Protein 3CT6 (pdb70)

B-factor: mean 19.1, std 14.04, range [4.83, 171.81]

InterPro domains:
  IPR004701 Phosphotransferase system, mannose-type IIA component [PF03610] (4-112)
  IPR004701 Phosphotransferase system, mannose-type IIA component [PS51096] (2-123)
  IPR012844 Dihydroxyacetone kinase phosphotransferase subunit, N-terminal domain [TIGR02364] (3-118)
  IPR036662 Phosphotransferase system, mannose-type IIA component superfamily [G3DSA:3.40.50.510] (1-123)
  IPR036662 Phosphotransferase system, mannose-type IIA component superfamily [SSF53062] (2-120)
  IPR039643 Dihydroxyacetone kinase phosphotransferase subunit DhaM [PTHR38594] (3-120)

Foldseek 3Di:
DAEAEEEEELDQCVFVVLVVVLCVQFVDGQYFTGHHDPVRHRDDDLVRSLVRQVPGPDQEYEYEYAAPQCVVSVVVSCVVDNRHYDYAQFHRRVLRSQLRNCVSVPHDPVRSCVVRVVRRDDRHDHDDDD/DAEAEEEEEQAQVVQVVLVVVLCVQFVPGQYFTGHHDPVRHGDDDLVRSLCRQVVGPTQEYEYEYAAPQCVVSVVVSCVPDNGHYDYAQFHRRVLRSQLRNCVRVPHDPVRSVVVSVVGHDDRHDDDD

Radius of gyration: 17.48 Å; Cα contacts (8 Å, |Δi|>4): 582; chains: 2; bounding box: 34×56×36 Å

Sequence (258 aa):
MTYGIVIVSHSPEIASGLKKLIREVAKNISSLTAIGGLENGEIGTSFDRVMMNAIEENEADNLLLTFFDLGSARMNNLDLVSSEMMMTDKKELTIFNVPLIEGAYTASALLEAGATFEAIKEQLEKMMLIEEKRSHHHHHHMTYGIVIVSHSPEIASGLKKLIREVAKKKNISSLTAIGGLENGEIGTSFDRVMNAIEEENEADNLLTFFDLGSARMNLDLVSEMMTDKELTIFNVPLIEGAYTASALLEAGATFEAIKEQLEEKMLIEKRSHHH

CATH classification: 3.40.50.510

Solvent-accessible surface area: 11628 Å² total; per-residue (Å²): 181,91,59,0,0,0,0,0,0,5,2,64,50,0,2,46,0,0,63,111,0,0,81,78,40,0,165,122,16,25,7,8,18,41,2,3,46,105,109,58,83,30,10,22,18,65,84,56,1,30,87,3,0,92,106,3,155,1,86,14,1,1,0,0,0,1,1,6,34,0,74,130,23,0,58,70,0,40,125,120,25,146,25,113,24,44,30,22,49,4,0,0,0,8,0,0,7,27,0,0,30,46,27,53,89,60,28,91,50,126,31,1,82,121,69,3,128,108,16,127,26,136,25,186,27,99,27,109,98,214,177,84,72,0,0,0,0,1,1,4,1,47,45,0,4,37,0,0,73,100,0,0,52,45,38,0,142,130,15,34,9,9,24,36,4,1,59,141,125,46,82,14,6,26,33,62,95,36,1,45,90,4,0,80,125,2,162,2,75,15,1,1,0,0,0,0,0,8,37,0,76,136,23,0,54,63,0,46,130,118,20,151,32,97,28,46,30,13,57,0,0,0,0,12,0,0,8,32,0,0,36,49,28,52,88,61,28,90,48,116,42,1,80,106,57,0,96,146,28,82,25,126,30,178,23,92,40,163

Structure (mmCIF, N/CA/C/O backbone):
data_3CT6
#
_entry.id   3CT6
#
_cell.length_a   30.600
_cell.length_b   62.400
_cell.length_c   69.700
_cell.angle_alpha   90.00
_cell.angle_beta   99.60
_cell.angle_gamma   90.00
#
_symmetry.space_group_name_H-M   'P 1 21 1'
#
loop_
_entity.id
_entity.type
_entity.pdbx_description
1 polymer 'PTS-dependent dihydroxyacetone kinase, phosphotransferase subunit dhaM'
2 water water
#
loop_
_atom_site.group_PDB
_atom_site.id
_atom_site.type_symbol
_atom_site.label_atom_id
_atom_site.label_alt_id
_atom_site.label_comp_id
_atom_site.label_asym_id
_atom_site.label_entity_id
_atom_site.label_seq_id
_atom_site.pdbx_PDB_ins_code
_atom_site.Cartn_x
_atom_site.Cartn_y
_atom_site.Cartn_z
_atom_site.occupancy
_atom_site.B_iso_or_equiv
_atom_site.auth_seq_id
_atom_site.auth_comp_id
_atom_site.auth_asym_id
_atom_site.auth_atom_id
_atom_site.pdbx_PDB_model_num
ATOM 1 N N . MET A 1 1 ? 0.625 0.120 50.688 0.00 57.64 1 MET A N 1
ATOM 2 C CA . MET A 1 1 ? 0.743 1.464 50.119 0.00 41.59 1 MET A CA 1
ATOM 3 C C . MET A 1 1 ? 1.496 2.437 50.995 1.00 34.71 1 MET A C 1
ATOM 4 O O . MET A 1 1 ? 1.075 2.997 52.024 1.00 35.74 1 MET A O 1
ATOM 20 N N . THR A 1 2 ? 2.762 2.759 50.607 1.00 27.86 2 THR A N 1
ATOM 21 C CA . THR A 1 2 ? 3.177 3.741 51.615 1.00 29.95 2 THR A CA 1
ATOM 22 C C . THR A 1 2 ? 3.272 5.108 50.938 1.00 20.63 2 THR A C 1
ATOM 23 O O . THR A 1 2 ? 3.358 5.214 49.715 1.00 19.21 2 THR A O 1
ATOM 34 N N . TYR A 1 3 ? 3.220 6.107 51.810 1.00 16.58 3 TYR A N 1
ATOM 35 C CA . TYR A 1 3 ? 3.213 7.500 51.361 1.00 10.44 3 TYR A CA 1
ATOM 36 C C . TYR A 1 3 ? 4.416 8.236 51.914 1.00 9.51 3 TYR A C 1
ATOM 37 O O . TYR A 1 3 ? 4.874 7.966 53.009 1.00 12.97 3 TYR A O 1
ATOM 55 N N . GLY A 1 4 ? 4.879 9.194 51.141 1.00 8.65 4 GLY A N 1
ATOM 56 C CA . GLY A 1 4 ? 5.974 10.088 51.520 1.00 8.83 4 GLY A CA 1
ATOM 57 C C . GLY A 1 4 ? 5.665 11.505 50.996 1.00 7.66 4 GLY A C 1
ATOM 58 O O . GLY A 1 4 ? 4.691 11.675 50.258 1.00 8.30 4 GLY A O 1
ATOM 62 N N . ILE A 1 5 ? 6.475 12.440 51.449 1.00 6.96 5 ILE A N 1
ATOM 63 C CA . ILE A 1 5 ? 6.343 13.854 51.112 1.00 6.75 5 ILE A CA 1
ATOM 64 C C . ILE A 1 5 ? 7.572 14.282 50.338 1.00 6.03 5 ILE A C 1
ATOM 65 O O . ILE A 1 5 ? 8.702 13.964 50.738 1.00 6.60 5 ILE A O 1
ATOM 81 N N . VAL A 1 6 ? 7.345 15.037 49.262 1.00 6.07 6 VAL A N 1
ATOM 82 C CA . VAL A 1 6 ? 8.411 15.619 48.472 1.00 5.86 6 VAL A CA 1
ATOM 83 C C . VAL A 1 6 ? 8.188 17.129 48.363 1.00 6.09 6 VAL A C 1
ATOM 84 O O . VAL A 1 6 ? 7.089 17.583 48.030 1.00 7.13 6 VAL A O 1
ATOM 97 N N . ILE A 1 7 ? 9.237 17.870 48.661 1.00 6.02 7 ILE A N 1
ATOM 98 C CA . ILE A 1 7 ? 9.299 19.314 48.548 1.00 6.32 7 ILE A CA 1
ATOM 99 C C . ILE A 1 7 ? 10.190 19.731 47.406 1.00 5.90 7 ILE A C 1
ATOM 100 O O . ILE A 1 7 ? 11.347 19.317 47.338 1.00 6.66 7 ILE A O 1
ATOM 116 N N . VAL A 1 8 ? 9.657 20.575 46.529 1.00 5.55 8 VAL A N 1
ATOM 117 C CA . VAL A 1 8 ? 10.395 21.136 45.428 1.00 5.87 8 VAL A CA 1
ATOM 118 C C . VAL A 1 8 ? 10.348 22.640 45.521 1.00 5.18 8 VAL A C 1
ATOM 119 O O . VAL A 1 8 ? 9.273 23.277 45.561 1.00 6.92 8 VAL A O 1
ATOM 132 N N . SER A 1 9 ? 11.496 23.287 45.514 1.00 5.37 9 SER A N 1
ATOM 133 C CA . SER A 1 9 ? 11.588 24.731 45.475 1.00 5.58 9 SER A CA 1
ATOM 134 C C . SER A 1 9 ? 12.551 25.200 44.422 1.00 5.23 9 SER A C 1
ATOM 135 O O . SER A 1 9 ? 13.449 24.489 43.992 1.00 6.30 9 SER A O 1
ATOM 143 N N . HIS A 1 10 ? 12.403 26.465 44.040 1.00 5.51 10 HIS A N 1
ATOM 144 C CA . HIS A 1 10 ? 13.398 27.125 43.228 1.00 5.85 10 HIS A CA 1
ATOM 145 C C . HIS A 1 10 ? 14.670 27.429 43.981 1.00 5.07 10 HIS A C 1
ATOM 146 O O . HIS A 1 10 ? 15.713 27.648 43.400 1.00 6.59 10 HIS A O 1
ATOM 160 N N . SER A 1 11 ? 14.705 27.455 45.255 1.00 5.98 11 SER A N 1
ATOM 161 C CA . SER A 1 11 ? 15.743 27.772 46.164 1.00 5.38 11 SER A CA 1
ATOM 162 C C . SER A 1 11 ? 16.182 26.576 46.967 1.00 5.33 11 SER A C 1
ATOM 163 O O . SER A 1 11 ? 15.382 25.932 47.665 1.00 5.46 11 SER A O 1
ATOM 171 N N . PRO A 1 12 ? 17.492 26.277 46.955 1.00 5.88 12 PRO A N 1
ATOM 172 C CA . PRO A 1 12 ? 17.977 25.160 47.813 1.00 6.14 12 PRO A CA 1
ATOM 173 C C . PRO A 1 12 ? 17.787 25.479 49.267 1.00 5.49 12 PRO A C 1
ATOM 174 O O . PRO A 1 12 ? 17.594 24.559 50.083 1.00 6.60 12 PRO A O 1
ATOM 185 N N . GLU A 1 13 ? 17.896 26.734 49.674 1.00 6.31 13 GLU A N 1
ATOM 186 C CA . GLU A 1 13 ? 17.749 27.092 51.092 1.00 6.10 13 GLU A CA 1
ATOM 187 C C . GLU A 1 13 ? 16.307 26.941 51.521 1.00 5.44 13 GLU A C 1
ATOM 188 O O . GLU A 1 13 ? 16.050 26.465 52.633 1.00 6.49 13 GLU A O 1
ATOM 200 N N . ILE A 1 14 ? 15.344 27.313 50.690 1.00 5.20 14 ILE A N 1
ATOM 201 C CA . ILE A 1 14 ? 13.937 27.100 51.053 1.00 5.22 14 ILE A CA 1
ATOM 202 C C . ILE A 1 14 ? 13.707 25.619 51.245 1.00 4.83 14 ILE A C 1
ATOM 203 O O . ILE A 1 14 ? 13.059 25.196 52.211 1.00 5.86 14 ILE A O 1
ATOM 219 N N . ALA A 1 15 ? 14.174 24.806 50.306 1.00 5.27 15 ALA A N 1
ATOM 220 C CA . ALA A 1 15 ? 13.914 23.373 50.425 1.00 5.79 15 ALA A CA 1
ATOM 221 C C . ALA A 1 15 ? 14.499 22.811 51.667 1.00 5.65 15 ALA A C 1
ATOM 222 O O . ALA A 1 15 ? 13.833 22.018 52.403 1.00 6.47 15 ALA A O 1
ATOM 229 N N . SER A 1 16 ? 15.748 23.144 51.980 1.00 6.11 16 SER A N 1
ATOM 230 C CA . SER A 1 16 ? 16.391 22.628 53.168 1.00 6.56 16 SER A CA 1
ATOM 231 C C . SER A 1 16 ? 15.747 23.127 54.439 1.00 6.18 16 SER A C 1
ATOM 232 O O . SER A 1 16 ? 15.544 22.358 55.403 1.00 6.80 16 SER A O 1
ATOM 240 N N . GLY A 1 17 ? 15.408 24.409 54.477 1.00 6.06 17 GLY A N 1
ATOM 241 C CA . GLY A 1 17 ? 14.833 24.978 55.670 1.00 6.51 17 GLY A CA 1
ATOM 242 C C . GLY A 1 17 ? 13.427 24.468 55.944 1.00 5.60 17 GLY A C 1
ATOM 243 O O . GLY A 1 17 ? 13.070 24.201 57.101 1.00 6.51 17 GLY A O 1
ATOM 247 N N . LEU A 1 18 ? 12.658 24.237 54.903 1.00 5.62 18 LEU A N 1
ATOM 248 C CA . LEU A 1 18 ? 11.350 23.656 55.068 1.00 5.20 18 LEU A CA 1
ATOM 249 C C . LEU A 1 18 ? 11.461 22.225 55.560 1.00 5.37 18 LEU A C 1
ATOM 250 O O . LEU A 1 18 ? 10.673 21.782 56.399 1.00 6.09 18 LEU A O 1
ATOM 266 N N . LYS A 1 19 ? 12.386 21.458 55.021 1.00 5.87 19 LYS A N 1
ATOM 267 C CA . LYS A 1 19 ? 12.580 20.100 55.517 1.00 6.43 19 LYS A CA 1
ATOM 268 C C . LYS A 1 19 ? 12.891 20.129 56.975 1.00 6.40 19 LYS A C 1
ATOM 269 O O . LYS A 1 19 ? 12.344 19.319 57.724 1.00 7.14 19 LYS A O 1
ATOM 288 N N . LYS A 1 20 ? 13.788 21.004 57.415 1.00 6.67 20 LYS A N 1
ATOM 289 C CA . LYS A 1 20 ? 14.173 21.097 58.807 1.00 7.90 20 LYS A CA 1
ATOM 290 C C . LYS A 1 20 ? 12.967 21.516 59.670 1.00 7.92 20 LYS A C 1
ATOM 291 O O . LYS A 1 20 ? 12.773 20.955 60.777 1.00 9.26 20 LYS A O 1
ATOM 310 N N . LEU A 1 21 ? 12.168 22.456 59.231 1.00 7.10 21 LEU A N 1
ATOM 311 C CA . LEU A 1 21 ? 10.983 22.889 59.926 1.00 7.26 21 LEU A CA 1
ATOM 312 C C . LEU A 1 21 ? 10.016 21.739 60.099 1.00 7.51 21 LEU A C 1
ATOM 31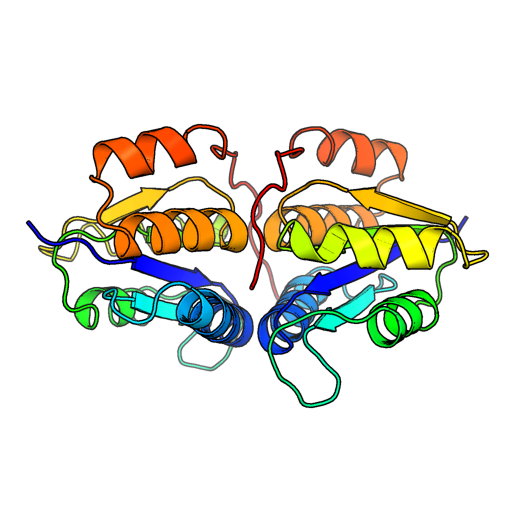3 O O . LEU A 1 21 ? 9.471 21.472 61.168 1.00 8.99 21 LEU A O 1
ATOM 329 N N . ILE A 1 22 ? 9.789 20.976 59.031 1.00 7.45 22 ILE A N 1
ATOM 330 C CA . ILE A 1 22 ? 8.910 19.802 59.089 1.00 7.06 22 ILE A CA 1
ATOM 331 C C . ILE A 1 22 ? 9.465 18.743 60.018 1.00 7.71 22 ILE A C 1
ATOM 332 O O . ILE A 1 22 ? 8.678 18.117 60.762 1.00 8.53 22 ILE A O 1
ATOM 348 N N . ARG A 1 23 ? 10.756 18.526 60.025 1.00 7.95 23 ARG A N 1
ATOM 349 C CA . ARG A 1 23 ? 11.307 17.495 60.900 1.00 9.40 23 ARG A CA 1
ATOM 350 C C . ARG A 1 23 ? 11.075 17.821 62.367 1.00 12.01 23 ARG A C 1
ATOM 351 O O . ARG A 1 23 ? 11.156 16.891 63.183 1.00 14.59 23 ARG A O 1
ATOM 372 N N . GLU A 1 24 ? 10.750 19.045 62.731 1.00 13.11 24 GLU A N 1
ATOM 373 C CA . GLU A 1 24 ? 10.363 19.303 64.130 1.00 18.17 24 GLU A CA 1
ATOM 374 C C . GLU A 1 24 ? 9.009 18.734 64.516 1.00 18.73 24 GLU A C 1
ATOM 375 O O . GLU A 1 24 ? 8.723 18.530 65.727 1.00 24.97 24 GLU A O 1
ATOM 387 N N . VAL A 1 25 ? 8.139 18.448 63.582 1.00 15.02 25 VAL A N 1
ATOM 388 C CA . VAL A 1 25 ? 6.797 17.901 63.875 1.00 17.09 25 VAL A CA 1
ATOM 389 C C . VAL A 1 25 ? 6.686 16.494 63.316 1.00 13.45 25 VAL A C 1
ATOM 390 O O . VAL A 1 25 ? 5.748 15.804 63.670 1.00 15.98 25 VAL A O 1
ATOM 403 N N . ALA A 1 26 ? 7.582 16.077 62.413 1.00 11.41 26 ALA A N 1
ATOM 404 C CA . ALA A 1 26 ? 7.393 14.836 61.646 1.00 10.17 26 ALA A CA 1
ATOM 405 C C . ALA A 1 26 ? 8.726 14.147 61.436 1.00 10.44 26 ALA A C 1
ATOM 406 O O . ALA A 1 26 ? 9.324 14.177 60.372 1.00 10.56 26 ALA A O 1
ATOM 413 N N . LYS A 1 27 ? 9.190 13.483 62.494 1.00 11.77 27 LYS A N 1
ATOM 414 C CA . LYS A 1 27 ? 10.527 12.894 62.501 1.00 13.51 27 LYS A CA 1
ATOM 415 C C . LYS A 1 27 ? 10.599 11.599 61.705 1.00 12.71 27 LYS A C 1
ATOM 416 O O . LYS A 1 27 ? 11.660 11.172 61.246 1.00 17.46 27 LYS A O 1
ATOM 435 N N . ASN A 1 28 ? 9.473 10.915 61.573 1.00 11.69 28 ASN A N 1
ATOM 436 C CA . ASN A 1 28 ? 9.471 9.549 61.115 1.00 13.04 28 ASN A CA 1
ATOM 437 C C . ASN A 1 28 ? 9.082 9.416 59.663 1.00 11.26 28 ASN A C 1
ATOM 438 O O . ASN A 1 28 ? 9.361 8.382 59.062 1.00 15.48 28 ASN A O 1
ATOM 449 N N . ILE A 1 29 ? 8.423 10.380 59.031 1.00 10.00 29 ILE A N 1
ATOM 450 C CA . ILE A 1 29 ? 7.917 10.248 57.691 1.00 9.58 29 ILE A CA 1
ATOM 451 C C . ILE A 1 29 ? 9.073 10.174 56.683 1.00 8.62 29 ILE A C 1
ATOM 452 O O . ILE A 1 29 ? 10.192 10.643 56.914 1.00 9.56 29 ILE A O 1
ATOM 468 N N . SER A 1 30 ? 8.745 9.593 55.549 1.00 8.51 30 SER A N 1
ATOM 469 C CA A SER A 1 30 ? 9.602 9.578 54.386 0.70 8.85 30 SER A CA 1
ATOM 470 C CA B SER A 1 30 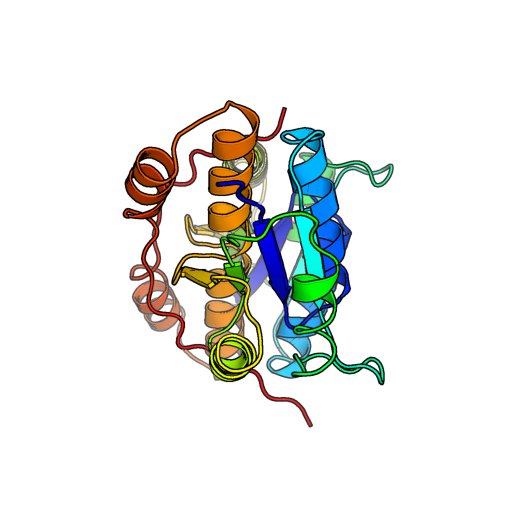? 9.610 9.583 54.397 0.30 8.66 30 SER A CA 1
ATOM 471 C C . SER A 1 30 ? 9.487 10.937 53.708 1.00 7.85 30 SER A C 1
ATOM 472 O O . SER A 1 30 ? 8.431 11.236 53.183 1.00 9.96 30 SER A O 1
ATOM 486 N N . LEU A 1 31 ? 10.533 11.716 53.766 1.00 8.17 31 LEU A N 1
ATOM 487 C CA . LEU A 1 31 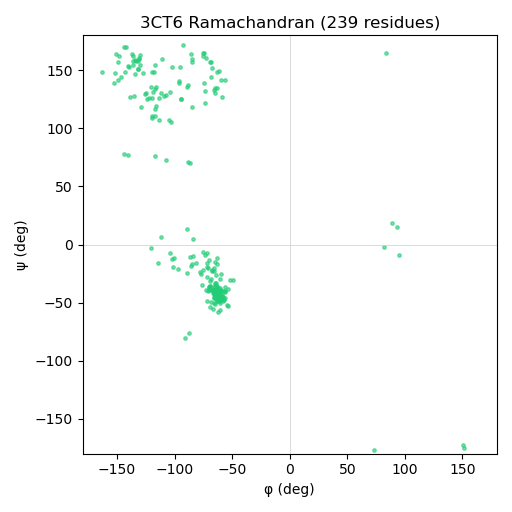? 10.506 13.126 53.355 1.00 7.37 31 LEU A CA 1
ATOM 488 C C . LEU A 1 31 ? 11.768 13.465 52.591 1.00 7.71 31 LEU A C 1
ATOM 489 O O . LEU A 1 31 ? 12.858 13.232 53.080 1.00 9.31 31 LEU A O 1
ATOM 505 N N . THR A 1 32 ? 11.615 14.024 51.377 1.00 7.54 32 THR A N 1
ATOM 506 C CA . THR A 1 32 ? 12.757 14.487 50.623 1.00 7.64 32 THR A CA 1
ATOM 507 C C . THR A 1 32 ? 12.456 15.894 50.131 1.00 6.82 32 THR A C 1
ATOM 508 O O . THR A 1 32 ? 11.324 16.318 50.015 1.00 7.37 32 THR A O 1
ATOM 519 N N . ALA A 1 33 ? 13.528 16.620 49.838 1.00 6.99 33 ALA A N 1
ATOM 520 C CA . ALA A 1 33 ? 13.414 18.031 49.499 1.00 6.82 33 ALA A CA 1
ATOM 521 C C . ALA A 1 33 ? 14.557 18.427 48.613 1.00 6.48 33 ALA A C 1
ATOM 522 O O . ALA A 1 33 ? 15.684 18.039 48.858 1.00 9.16 33 ALA A O 1
ATOM 529 N N . ILE A 1 34 ? 14.270 19.241 47.604 1.00 5.72 34 ILE A N 1
ATOM 530 C CA . ILE A 1 34 ? 15.332 19.715 46.745 1.00 5.72 34 ILE A CA 1
ATOM 531 C C . ILE A 1 34 ? 14.963 21.078 46.176 1.00 5.70 34 ILE A C 1
ATOM 532 O O . ILE A 1 34 ? 13.788 21.348 45.920 1.00 6.62 34 ILE A O 1
ATOM 548 N N . GLY A 1 35 ? 15.938 21.902 45.952 1.00 6.37 35 GLY A N 1
ATOM 549 C CA . GLY A 1 35 ? 15.736 23.182 45.272 1.00 7.69 35 GLY A CA 1
ATOM 550 C C . GLY A 1 35 ? 16.995 23.550 44.483 1.00 7.88 35 GLY A C 1
ATOM 551 O O . GLY A 1 35 ? 18.109 23.130 44.778 1.00 9.79 35 GLY A O 1
ATOM 555 N N . GLY A 1 36 ? 16.794 24.400 43.470 1.00 7.57 36 GLY A N 1
ATOM 556 C CA . GLY A 1 36 ? 17.899 24.911 42.679 1.00 8.76 36 GLY A CA 1
ATOM 557 C C . GLY A 1 36 ? 18.302 23.940 41.559 1.00 7.80 36 GLY A C 1
ATOM 558 O O . GLY A 1 36 ? 17.953 22.788 41.520 1.00 9.30 36 GLY A O 1
ATOM 562 N N . LEU A 1 37 ? 19.074 24.524 40.631 1.00 8.64 37 LEU A N 1
ATOM 563 C CA . LEU A 1 37 ? 19.692 23.761 39.566 1.00 9.05 37 LEU A CA 1
ATOM 564 C C . LEU A 1 37 ? 21.020 23.153 39.994 1.00 11.79 37 LEU A C 1
ATOM 565 O O . LEU A 1 37 ? 21.607 23.546 40.980 1.00 12.22 37 LEU A O 1
ATOM 581 N N . GLU A 1 38 ? 21.488 22.171 39.186 1.00 14.33 38 GLU A N 1
ATOM 582 C CA . GLU A 1 38 ? 22.744 21.500 39.527 1.00 17.80 38 GLU A CA 1
ATOM 583 C C . GLU A 1 38 ? 23.862 22.514 39.665 1.00 17.37 38 GLU A C 1
ATOM 584 O O . GLU A 1 38 ? 24.752 22.371 40.517 1.00 18.39 38 GLU A O 1
ATOM 596 N N . ASN A 1 39 ? 23.810 23.534 38.818 1.00 16.07 39 ASN A N 1
ATOM 597 C CA . ASN A 1 39 ? 24.914 24.472 38.769 1.00 16.33 39 ASN A CA 1
ATOM 598 C C . ASN A 1 39 ? 24.808 25.564 39.831 1.00 13.79 39 ASN A C 1
ATOM 599 O O . ASN A 1 39 ? 25.598 26.499 39.833 1.00 15.76 39 ASN A O 1
ATOM 610 N N . GLY A 1 40 ? 23.821 25.481 40.695 1.00 13.00 40 GLY A N 1
ATOM 611 C CA . GLY A 1 40 ? 23.643 26.429 41.739 1.00 11.71 40 GLY A CA 1
ATOM 612 C C . GLY A 1 40 ? 22.727 27.564 41.500 1.00 10.21 40 GLY A C 1
ATOM 613 O O . GLY A 1 40 ? 22.403 28.340 42.391 1.00 11.82 40 GLY A O 1
ATOM 617 N N . GLU A 1 41 ? 22.258 27.741 40.274 1.00 10.49 41 GLU A N 1
ATOM 618 C CA . GLU A 1 41 ? 21.291 28.759 40.000 1.00 10.07 41 GLU A CA 1
ATOM 619 C C . GLU A 1 41 ? 19.950 28.435 40.666 1.00 8.73 41 GLU A C 1
ATOM 620 O O . GLU A 1 41 ? 19.568 27.284 40.866 1.00 9.43 41 GLU A O 1
ATOM 632 N N . ILE A 1 42 ? 19.223 29.495 40.983 1.00 8.54 42 ILE A N 1
ATOM 633 C CA . ILE A 1 42 ? 17.851 29.377 41.396 1.00 7.85 42 ILE A CA 1
ATOM 634 C C . ILE A 1 42 ? 17.008 28.838 40.239 1.00 7.97 42 ILE A C 1
ATOM 635 O O . ILE A 1 42 ? 17.195 29.249 39.101 1.00 10.74 42 ILE A O 1
ATOM 651 N N . GLY A 1 43 ? 16.149 27.885 40.502 1.00 7.38 43 GLY A N 1
ATOM 652 C CA . GLY A 1 43 ? 15.330 27.241 39.514 1.00 8.56 43 GLY A CA 1
ATOM 653 C C . GLY A 1 43 ? 15.023 25.809 39.944 1.00 6.96 43 GLY A C 1
ATOM 654 O O . GLY A 1 43 ? 15.358 25.390 41.051 1.00 7.54 43 GLY A O 1
ATOM 658 N N . THR A 1 44 ? 14.400 25.076 39.022 1.00 7.89 44 THR A N 1
ATOM 659 C CA . THR A 1 44 ? 14.207 23.645 39.241 1.00 7.89 44 THR A CA 1
ATOM 660 C C . THR A 1 44 ? 14.654 22.907 37.979 1.00 9.80 44 THR A C 1
ATOM 661 O O . THR A 1 44 ? 14.594 23.459 36.876 1.00 11.54 44 THR A O 1
ATOM 672 N N . SER A 1 45 ? 15.110 21.668 38.169 1.00 10.28 45 SER A N 1
ATOM 673 C CA . SER A 1 45 ? 15.464 20.888 36.991 1.00 13.62 45 SER A CA 1
ATOM 674 C C . SER A 1 45 ? 14.857 19.499 37.124 1.00 13.08 45 SER A C 1
ATOM 675 O O . SER A 1 45 ? 14.595 18.988 38.181 1.00 12.38 45 SER A O 1
ATOM 683 N N . PHE A 1 46 ? 14.719 18.913 35.940 1.00 12.82 46 PHE A N 1
ATOM 684 C CA . PHE A 1 46 ? 14.195 17.567 35.864 1.00 11.65 46 PHE A CA 1
ATOM 685 C C . PHE A 1 46 ? 15.067 16.622 36.684 1.00 10.55 46 PHE A C 1
ATOM 686 O O . PHE A 1 46 ? 14.539 15.793 37.428 1.00 10.66 46 PHE A O 1
ATOM 703 N N . ASP A 1 47 ? 16.395 16.690 36.492 1.00 12.08 47 ASP A N 1
ATOM 704 C CA . ASP A 1 47 ? 17.225 15.682 37.145 1.00 12.82 47 ASP A CA 1
ATOM 705 C C . ASP A 1 47 ? 17.179 15.786 38.672 1.00 11.84 47 ASP A C 1
ATOM 706 O O . ASP A 1 47 ? 17.182 14.782 39.373 1.00 13.26 47 ASP A O 1
ATOM 715 N N . ARG A 1 48 ? 17.219 16.996 39.178 1.00 12.09 48 ARG A N 1
ATOM 716 C CA . ARG A 1 48 ? 17.232 17.144 40.629 1.00 12.60 48 ARG A CA 1
ATOM 717 C C . ARG A 1 48 ? 15.921 16.777 41.260 1.00 11.59 48 ARG A C 1
ATOM 718 O O . ARG A 1 48 ? 15.871 16.125 42.301 1.00 11.31 48 ARG A O 1
ATOM 739 N N . VAL A 1 49 ? 14.810 17.170 40.577 1.00 10.53 49 VAL A N 1
ATOM 740 C CA . VAL A 1 49 ? 13.491 16.725 41.058 1.00 10.73 49 VAL A CA 1
ATOM 741 C C . VAL A 1 49 ? 13.380 15.214 40.996 1.00 9.78 49 VAL A C 1
ATOM 742 O O . VAL A 1 49 ? 12.929 14.554 41.945 1.00 10.48 49 VAL A O 1
ATOM 755 N N . MET A 1 50 ? 13.846 14.616 39.870 1.00 9.77 50 MET A N 1
ATOM 756 C CA A MET A 1 50 ? 13.842 13.167 39.791 0.50 9.99 50 MET A CA 1
ATOM 757 C CA B MET A 1 50 ? 13.814 13.159 39.806 0.50 9.74 50 MET A CA 1
ATOM 758 C C . MET A 1 50 ? 14.616 12.514 40.940 1.00 10.76 50 MET A C 1
ATOM 759 O O . MET A 1 50 ? 14.231 11.513 41.516 1.00 12.26 50 MET A O 1
ATOM 785 N N . ASN A 1 51 ? 15.784 13.048 41.296 1.00 13.02 51 ASN A N 1
ATOM 786 C CA . ASN A 1 51 ? 16.563 12.528 42.418 1.00 14.95 51 ASN A CA 1
ATOM 787 C C . ASN A 1 51 ? 15.778 12.569 43.730 1.00 12.78 51 ASN A C 1
ATOM 788 O O . ASN A 1 51 ? 15.813 11.602 44.499 1.00 13.78 51 ASN A O 1
ATOM 799 N N . ALA A 1 52 ? 15.066 13.686 43.987 1.00 11.68 52 ALA A N 1
ATOM 800 C CA . ALA A 1 52 ? 14.272 13.750 45.211 1.00 12.44 52 ALA A CA 1
ATOM 801 C C . ALA A 1 52 ? 13.152 12.712 45.249 1.00 10.91 52 ALA A C 1
ATOM 802 O O . ALA A 1 52 ? 12.852 12.169 46.326 1.00 12.11 52 ALA A O 1
ATOM 809 N N . ILE A 1 53 ? 12.545 12.421 44.128 1.00 10.22 53 ILE A N 1
ATOM 810 C CA . ILE A 1 53 ? 11.551 11.413 43.959 1.00 11.04 53 ILE A CA 1
ATOM 811 C C . ILE A 1 53 ? 12.135 10.012 44.173 1.00 11.82 53 ILE A C 1
ATOM 812 O O . ILE A 1 53 ? 11.599 9.204 44.947 1.00 12.78 53 ILE A O 1
ATOM 828 N N . GLU A 1 54 ? 13.253 9.720 43.497 1.00 13.55 54 GLU A N 1
ATOM 829 C CA . GLU A 1 54 ? 13.835 8.391 43.585 1.00 15.23 54 GLU A CA 1
ATOM 830 C C . GLU A 1 54 ? 14.412 8.115 44.936 1.00 15.22 54 GLU A C 1
ATOM 831 O O . GLU A 1 54 ? 14.406 6.959 45.389 1.00 18.76 54 GLU A O 1
ATOM 843 N N . GLU A 1 55 ? 14.916 9.156 45.608 1.00 13.66 55 GLU A N 1
ATOM 844 C CA . GLU A 1 55 ? 15.498 8.952 46.930 1.00 16.96 55 GLU A CA 1
ATOM 845 C C . GLU A 1 55 ? 14.497 8.742 48.068 1.00 14.02 55 GLU A C 1
ATOM 846 O O . GLU A 1 55 ? 14.854 8.197 49.108 1.00 16.80 55 GLU A O 1
ATOM 858 N N . ASN A 1 56 ? 13.299 9.200 47.837 1.00 10.74 56 ASN A N 1
ATOM 859 C CA . ASN A 1 56 ? 12.239 9.003 48.826 1.00 10.93 56 ASN A CA 1
ATOM 860 C C . ASN A 1 56 ? 11.941 7.525 48.957 1.00 12.21 56 ASN A C 1
ATOM 861 O O . ASN A 1 56 ? 11.762 6.849 47.958 1.00 16.79 56 ASN A O 1
ATOM 872 N N . GLU A 1 57 ? 11.904 7.018 50.193 1.00 15.06 57 GLU A N 1
ATOM 873 C CA . GLU A 1 57 ? 11.631 5.592 50.375 1.00 17.57 57 GLU A CA 1
ATOM 874 C C . GLU A 1 57 ? 10.244 5.184 49.900 1.00 17.26 57 GLU A C 1
ATOM 875 O O . GLU A 1 57 ? 10.029 3.996 49.592 1.00 19.99 57 GLU A O 1
ATOM 887 N N . ALA A 1 58 ? 9.259 6.053 49.867 1.00 12.52 58 ALA A N 1
ATOM 888 C CA . ALA A 1 58 ? 7.877 5.725 49.603 1.00 11.19 58 ALA A CA 1
ATOM 889 C C . ALA A 1 58 ? 7.598 5.671 48.103 1.00 12.34 58 ALA A C 1
ATOM 890 O O . ALA A 1 58 ? 8.287 6.292 47.294 1.00 12.34 58 ALA A O 1
ATOM 897 N N . ASP A 1 59 ? 6.554 4.940 47.751 1.00 12.31 59 ASP A N 1
ATOM 898 C CA . ASP A 1 59 ? 6.183 4.831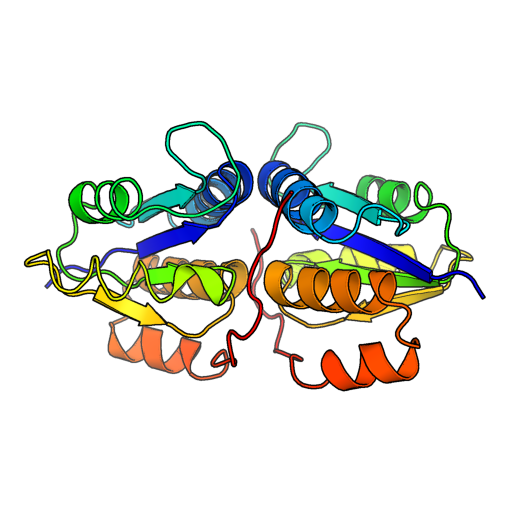 46.345 1.00 15.15 59 ASP A CA 1
ATOM 899 C C . ASP A 1 59 ? 5.024 5.738 45.946 1.00 12.44 59 ASP A C 1
ATOM 900 O O . ASP A 1 59 ? 4.800 5.904 44.744 1.00 13.76 59 ASP A O 1
ATOM 909 N N . ASN A 1 60 ? 4.321 6.330 46.868 1.00 10.97 60 ASN A N 1
ATOM 910 C CA . ASN A 1 60 ? 3.204 7.227 46.660 1.00 10.79 60 ASN A CA 1
ATOM 911 C C . ASN A 1 60 ? 3.601 8.562 47.282 1.00 9.79 60 ASN A C 1
ATOM 912 O O . ASN A 1 60 ? 3.733 8.625 48.503 1.00 12.49 60 ASN A O 1
ATOM 923 N N . LEU A 1 61 ? 3.829 9.558 46.464 1.00 8.66 61 LEU A N 1
ATOM 924 C CA . LEU A 1 61 ? 4.455 10.787 46.921 1.00 8.03 61 LEU A CA 1
ATOM 925 C C . LEU A 1 61 ? 3.563 11.986 46.790 1.00 7.93 61 LEU A C 1
ATOM 926 O O . LEU A 1 61 ? 3.232 12.412 45.688 1.00 9.74 61 LEU A O 1
ATOM 942 N N . LEU A 1 62 ? 3.258 12.557 47.933 1.00 6.67 62 LEU A N 1
ATOM 943 C CA A LEU A 1 62 ? 2.526 13.806 47.975 0.70 7.01 62 LEU A CA 1
ATOM 944 C CA B LEU A 1 62 ? 2.559 13.810 48.118 0.30 7.42 62 LEU A CA 1
ATOM 945 C C . LEU A 1 62 ? 3.569 14.910 47.781 1.00 6.62 62 LEU A C 1
ATOM 946 O O . LEU A 1 62 ? 4.523 15.049 48.540 1.00 6.96 62 LEU A O 1
ATOM 976 N N . THR A 1 63 ? 3.371 15.644 46.695 1.00 6.34 63 THR A N 1
ATOM 977 C CA . THR A 1 63 ? 4.407 16.526 46.149 1.00 6.45 63 THR A CA 1
ATOM 978 C C . THR A 1 63 ? 3.942 17.966 46.155 1.00 5.76 63 THR A C 1
ATOM 979 O O . THR A 1 63 ? 2.834 18.287 45.726 1.00 7.69 63 THR A O 1
ATOM 990 N N . PHE A 1 64 ? 4.820 18.833 46.675 1.00 5.39 64 PHE A N 1
ATOM 991 C CA . PHE A 1 64 ? 4.537 20.224 46.913 1.00 5.42 64 PHE A CA 1
ATOM 992 C C . PHE A 1 64 ? 5.596 21.075 46.281 1.00 5.13 64 PHE A C 1
ATOM 993 O O . PHE A 1 64 ? 6.771 20.652 46.189 1.00 6.26 64 PHE A O 1
ATOM 1010 N N . PHE A 1 65 ? 5.236 22.266 45.822 1.00 5.13 65 PHE A N 1
ATOM 1011 C CA . PHE A 1 65 ? 6.145 23.122 45.102 1.00 5.02 65 PHE A CA 1
ATOM 1012 C C . PHE A 1 65 ? 5.801 24.588 45.382 1.00 4.99 65 PHE A C 1
ATOM 1013 O O . PHE A 1 65 ? 4.701 24.904 45.841 1.00 6.53 65 PHE A O 1
ATOM 1030 N N . ASP A 1 66 ? 6.761 25.463 45.098 1.00 5.83 66 ASP A N 1
ATOM 1031 C CA . ASP A 1 66 ? 6.595 26.897 45.393 1.00 6.46 66 ASP A CA 1
ATOM 1032 C C . ASP A 1 66 ? 5.920 27.662 44.272 1.00 7.17 66 ASP A C 1
ATOM 1033 O O . ASP A 1 66 ? 4.734 28.006 44.327 1.00 15.05 66 ASP A O 1
ATOM 1042 N N . LEU A 1 67 ? 6.603 27.956 43.213 1.00 7.33 67 LEU A N 1
ATOM 1043 C CA . LEU A 1 67 ? 6.075 28.821 42.161 1.00 7.48 67 LEU A CA 1
ATOM 1044 C C . LEU A 1 67 ? 5.612 28.025 40.981 1.00 7.31 67 LEU A C 1
ATOM 1045 O O . LEU A 1 67 ? 6.118 26.914 40.713 1.00 8.20 67 LEU A O 1
ATOM 1061 N N . GLY A 1 68 ? 4.662 28.582 40.259 1.00 8.24 68 GLY A N 1
ATOM 1062 C CA . GLY A 1 68 ? 4.083 27.933 39.054 1.00 8.99 68 GLY A CA 1
ATOM 1063 C C . GLY A 1 68 ? 5.121 27.484 38.054 1.00 8.60 68 GLY A C 1
ATOM 1064 O O . GLY A 1 68 ? 4.888 26.489 37.342 1.00 11.64 68 GLY A O 1
ATOM 1068 N N . SER A 1 69 ? 6.232 28.133 37.937 1.00 7.92 69 SER A N 1
ATOM 1069 C CA . SER A 1 69 ? 7.311 27.742 37.012 1.00 9.25 69 SER A CA 1
ATOM 1070 C C . SER A 1 69 ? 7.896 26.386 37.368 1.00 10.91 69 SER A C 1
ATOM 1071 O O . SER A 1 69 ? 8.654 25.822 36.523 1.00 14.78 69 SER A O 1
A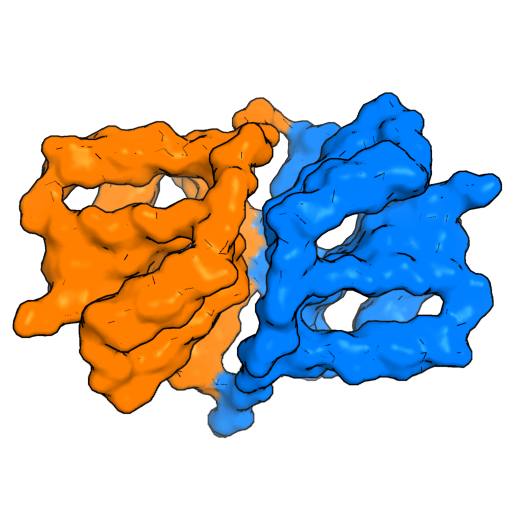TOM 1079 N N . ALA A 1 70 ? 7.622 25.781 38.518 1.00 8.18 70 ALA A N 1
ATOM 1080 C CA . ALA A 1 70 ? 8.078 24.431 38.833 1.00 8.83 70 ALA A CA 1
ATOM 1081 C C . ALA A 1 70 ? 7.142 23.373 38.306 1.00 9.07 70 ALA A C 1
ATOM 1082 O O . ALA A 1 70 ? 7.489 22.196 38.271 1.00 10.63 70 ALA A O 1
ATOM 1089 N N . ARG A 1 71 ? 5.909 23.695 37.977 1.00 9.00 71 ARG A N 1
ATOM 1090 C CA . ARG A 1 71 ? 4.916 22.670 37.740 1.00 9.72 71 ARG A CA 1
ATOM 1091 C C . ARG A 1 71 ? 5.250 21.837 36.527 1.00 10.72 71 ARG A C 1
ATOM 1092 O O . ARG A 1 71 ? 5.056 20.612 36.578 1.00 13.90 71 ARG A O 1
ATOM 1113 N N . MET A 1 72 ? 5.726 22.402 35.454 1.00 13.28 72 MET A N 1
ATOM 1114 C CA . MET A 1 72 ? 6.006 21.631 34.237 1.00 15.53 72 MET A CA 1
ATOM 1115 C C . MET A 1 72 ? 6.984 20.517 34.547 1.00 14.18 72 MET A C 1
ATOM 1116 O O . MET A 1 72 ? 6.790 19.331 34.207 1.00 14.50 72 MET A O 1
ATOM 1130 N N . ASN A 1 73 ? 8.060 20.809 35.242 1.00 14.07 73 ASN A N 1
ATOM 1131 C CA A ASN A 1 73 ? 9.035 19.780 35.573 0.70 14.20 73 ASN A CA 1
ATOM 1132 C CA B ASN A 1 73 ? 9.034 19.743 35.481 0.30 14.76 73 ASN A CA 1
ATOM 1133 C C . ASN A 1 73 ? 8.463 18.668 36.403 1.00 12.64 73 ASN A C 1
ATOM 1134 O O . ASN A 1 73 ? 8.824 17.522 36.198 1.00 13.95 73 ASN A O 1
ATOM 1154 N N . LEU A 1 74 ? 7.572 19.049 37.334 1.00 12.01 74 LEU A N 1
ATOM 1155 C CA . LEU A 1 74 ? 6.974 17.982 38.124 1.00 11.35 74 LEU A CA 1
ATOM 1156 C C . LEU A 1 74 ? 6.111 17.031 37.309 1.00 10.90 74 LEU A C 1
ATOM 1157 O O . LEU A 1 74 ? 6.107 15.815 37.480 1.00 11.07 74 LEU A O 1
ATOM 1173 N N . ASP A 1 75 ? 5.379 17.603 36.378 1.00 10.94 75 ASP A N 1
ATOM 1174 C CA . ASP A 1 75 ? 4.569 16.801 35.478 1.00 10.56 75 ASP A CA 1
ATOM 1175 C C . ASP A 1 75 ? 5.427 15.897 34.600 1.00 10.11 75 ASP A C 1
ATOM 1176 O O . ASP A 1 75 ? 5.099 14.766 34.343 1.00 10.59 75 ASP A O 1
ATOM 1185 N N . LEU A 1 76 ? 6.556 16.402 34.137 1.00 9.57 76 LEU A N 1
ATOM 1186 C CA . LEU A 1 76 ? 7.471 15.584 33.353 1.00 9.57 76 LEU A CA 1
ATOM 1187 C C . LEU A 1 76 ? 8.081 14.454 34.152 1.00 9.49 76 LEU A C 1
ATOM 1188 O O . LEU A 1 76 ? 8.206 13.339 33.679 1.00 10.74 76 LEU A O 1
ATOM 1204 N N . VAL A 1 77 ? 8.532 14.743 35.366 1.00 9.92 77 VAL A N 1
ATOM 1205 C CA . VAL A 1 77 ? 9.073 13.714 36.212 1.00 10.72 77 VAL A CA 1
ATOM 1206 C C . VAL A 1 77 ? 8.021 12.658 36.475 1.00 10.51 77 VAL A C 1
ATOM 1207 O O . VAL A 1 77 ? 8.363 11.444 36.463 1.00 12.20 77 VAL A O 1
ATOM 1220 N N . SER A 1 78 ? 6.771 13.044 36.662 1.00 11.14 78 SER A N 1
ATOM 1221 C CA A SER A 1 78 ? 5.705 12.089 36.947 0.50 11.59 78 SER A CA 1
ATOM 1222 C CA B SER A 1 78 ? 5.709 12.081 36.956 0.50 11.19 78 SER A CA 1
ATOM 1223 C C . SER A 1 78 ? 5.576 11.059 35.843 1.00 11.70 78 SER A C 1
ATOM 1224 O O . SER A 1 78 ? 5.269 9.895 36.049 1.00 13.85 78 SER A O 1
ATOM 1238 N N . GLU A 1 79 ? 5.804 11.476 34.599 1.00 11.86 79 GLU A N 1
ATOM 1239 C CA . GLU A 1 79 ? 5.739 10.569 33.466 1.00 12.74 79 GLU A CA 1
ATOM 1240 C C . GLU A 1 79 ? 6.825 9.528 33.432 1.00 13.13 79 GLU A C 1
ATOM 1241 O O . GLU A 1 79 ? 6.694 8.525 32.739 1.00 14.53 79 GLU A O 1
ATOM 1253 N N . MET A 1 80 ? 7.933 9.814 34.107 1.00 11.71 80 MET A N 1
ATOM 1254 C CA A MET A 1 80 ? 9.190 9.109 34.005 0.35 11.03 80 MET A CA 1
ATOM 1255 C CA B MET A 1 80 ? 9.162 9.057 33.997 0.35 11.49 80 MET A CA 1
ATOM 1256 C CA C MET A 1 80 ? 9.088 8.940 33.951 0.30 12.49 80 MET A CA 1
ATOM 1257 C C . MET A 1 80 ? 9.547 8.282 35.245 1.00 10.82 80 MET A C 1
ATOM 1258 O O . MET A 1 80 ? 10.735 8.010 35.402 1.00 13.56 80 MET A O 1
ATOM 1296 N N . THR A 1 81 ? 8.559 7.957 36.047 1.00 12.18 81 THR A N 1
ATOM 1297 C CA . THR A 1 81 ? 8.785 7.150 37.251 1.00 11.54 81 THR A CA 1
ATOM 1298 C C . THR A 1 81 ? 7.631 6.170 37.411 1.00 10.67 81 THR A C 1
ATOM 1299 O O . THR A 1 81 ? 6.536 6.472 36.962 1.00 12.13 81 THR A O 1
ATOM 1310 N N . ASP A 1 82 ? 7.915 5.040 38.076 1.00 12.26 82 ASP A N 1
ATOM 1311 C CA . ASP A 1 82 ? 6.872 4.143 38.476 1.00 13.13 82 ASP A CA 1
ATOM 1312 C C . ASP A 1 82 ? 6.198 4.612 39.753 1.00 13.18 82 ASP A C 1
ATOM 1313 O O . ASP A 1 82 ? 5.106 4.128 40.045 1.00 15.55 82 ASP A O 1
ATOM 1322 N N . LYS A 1 83 ? 6.821 5.533 40.481 1.00 12.40 83 LYS A N 1
ATOM 1323 C CA A LYS A 1 83 ? 6.154 6.085 41.657 0.70 11.94 83 LYS A CA 1
ATOM 1324 C CA B LYS A 1 83 ? 6.150 6.061 41.672 0.30 11.95 83 LYS A CA 1
ATOM 1325 C C . LYS A 1 83 ? 4.928 6.884 41.263 1.00 11.37 83 LYS A C 1
ATOM 1326 O O . LYS A 1 83 ? 4.845 7.394 40.131 1.00 12.87 83 LYS A O 1
ATOM 1362 N N . GLU A 1 84 ? 4.003 6.985 42.211 1.00 10.61 84 GLU A N 1
ATOM 1363 C CA . GLU A 1 84 ? 2.769 7.666 41.943 1.00 11.07 84 GLU A CA 1
ATOM 1364 C C . GLU A 1 84 ? 2.802 9.021 42.634 1.00 9.91 84 GLU A C 1
ATOM 1365 O O . GLU A 1 84 ? 2.741 9.073 43.867 1.00 12.25 84 GLU A O 1
ATOM 1377 N N . LEU A 1 85 ? 2.942 10.083 41.890 1.00 10.58 85 LEU A N 1
ATOM 1378 C CA . LEU A 1 85 ? 3.010 11.433 42.427 1.00 10.16 85 LEU A CA 1
ATOM 1379 C C . LEU A 1 85 ? 1.590 11.980 42.502 1.00 10.53 85 LEU A C 1
ATOM 1380 O O . LEU A 1 85 ? 0.858 11.899 41.540 1.00 14.81 85 LEU A O 1
ATOM 1396 N N . THR A 1 86 ? 1.275 12.613 43.630 1.00 9.37 86 THR A N 1
ATOM 1397 C CA . THR A 1 86 ? 0.093 13.441 43.751 1.00 10.04 86 THR A CA 1
ATOM 1398 C C . THR A 1 86 ? 0.585 14.867 43.943 1.00 8.91 86 THR A C 1
ATOM 1399 O O . THR A 1 86 ? 1.152 15.153 44.981 1.00 10.87 86 THR A O 1
ATOM 1410 N N . ILE A 1 87 ? 0.458 15.700 42.978 1.00 8.02 87 ILE A N 1
ATOM 1411 C CA . ILE A 1 87 ? 0.972 17.058 42.985 1.00 7.80 87 ILE A CA 1
ATOM 1412 C C . ILE A 1 87 ? -0.134 17.982 43.452 1.00 8.67 87 ILE A C 1
ATOM 1413 O O . ILE A 1 87 ? -1.236 18.006 42.897 1.00 11.33 87 ILE A O 1
ATOM 1429 N N . PHE A 1 88 ? 0.142 18.758 44.484 1.00 7.39 88 PHE A N 1
ATOM 1430 C CA . PHE A 1 88 ? -0.866 19.613 45.098 1.00 7.33 88 PHE A CA 1
ATOM 1431 C C . PHE A 1 88 ? -0.680 21.062 44.704 1.00 7.05 88 PHE A C 1
ATOM 1432 O O . PHE A 1 88 ? 0.418 21.586 44.836 1.00 8.06 88 PHE A O 1
ATOM 1449 N N . ASN A 1 89 ? -1.753 21.689 44.283 1.00 8.04 89 ASN A N 1
ATOM 1450 C CA . ASN A 1 89 ? -1.778 23.119 44.030 1.00 8.12 89 ASN A CA 1
ATOM 1451 C C . ASN A 1 89 ? -2.129 23.864 45.290 1.00 7.89 89 ASN A C 1
ATOM 1452 O O . ASN A 1 89 ? -3.242 24.371 45.431 1.00 9.86 89 ASN A O 1
ATOM 1463 N N . VAL A 1 90 ? -1.176 23.858 46.205 1.00 7.44 90 VAL A N 1
ATOM 1464 C CA . VAL A 1 90 ? -1.333 24.437 47.529 1.00 8.04 90 VAL A CA 1
ATOM 1465 C C . VAL A 1 90 ? -0.072 25.189 47.860 1.00 7.21 90 VAL A C 1
ATOM 1466 O O . VAL A 1 90 ? 0.973 24.990 47.217 1.00 7.52 90 VAL A O 1
ATOM 1479 N N . PRO A 1 91 ? -0.062 26.056 48.844 1.00 8.58 91 PRO A N 1
ATOM 1480 C CA . PRO A 1 91 ? 1.167 26.726 49.233 1.00 8.82 91 PRO A CA 1
ATOM 1481 C C . PRO A 1 91 ? 2.223 25.706 49.653 1.00 7.48 91 PRO A C 1
ATOM 1482 O O . PRO A 1 91 ? 1.940 24.753 50.365 1.00 8.97 91 PRO A O 1
ATOM 1493 N N . LEU A 1 92 ? 3.463 25.967 49.291 1.00 6.98 92 LEU A N 1
ATOM 1494 C CA . LEU A 1 92 ? 4.513 25.024 49.632 1.00 6.86 92 LEU A CA 1
ATOM 1495 C C . LEU A 1 92 ? 4.671 24.821 51.130 1.00 6.76 92 LEU A C 1
ATOM 1496 O O . LEU A 1 92 ? 4.685 23.672 51.579 1.00 7.69 92 LEU A O 1
ATOM 1512 N N . ILE A 1 93 ? 4.893 25.905 51.878 1.00 7.48 93 ILE A N 1
ATOM 1513 C CA . ILE A 1 93 ? 5.209 25.687 53.308 1.00 8.94 93 ILE A CA 1
ATOM 1514 C C . ILE A 1 93 ? 4.016 25.170 54.050 1.00 9.41 93 ILE A C 1
ATOM 1515 O O . ILE A 1 93 ? 4.074 24.144 54.720 1.00 11.31 93 ILE A O 1
ATOM 1531 N N . GLU A 1 94 ? 2.914 25.876 53.952 1.00 12.02 94 GLU A N 1
ATOM 1532 C CA . GLU A 1 94 ? 1.781 25.559 54.782 1.00 13.51 94 GLU A CA 1
ATOM 1533 C C . GLU A 1 94 ? 1.186 24.219 54.308 1.00 11.36 94 GLU A C 1
ATOM 1534 O O . GLU A 1 94 ? 0.755 23.426 55.149 1.00 12.04 94 GLU A O 1
ATOM 1546 N N . GLY A 1 95 ? 1.172 23.918 53.014 1.00 10.39 95 GLY A N 1
ATOM 1547 C CA . GLY A 1 95 ? 0.723 22.668 52.514 1.00 9.79 95 GLY A CA 1
ATOM 1548 C C . GLY A 1 95 ? 1.540 21.481 52.903 1.00 7.54 95 GLY A C 1
ATOM 1549 O O . GLY A 1 95 ? 1.094 20.464 53.423 1.00 8.16 95 GLY A O 1
ATOM 1553 N N . ALA A 1 96 ? 2.842 21.570 52.686 1.00 7.08 96 ALA A N 1
ATOM 1554 C CA . ALA A 1 96 ? 3.748 20.474 53.009 1.00 6.45 96 ALA A CA 1
ATOM 1555 C C . ALA A 1 96 ? 3.773 20.255 54.517 1.00 6.21 96 ALA A C 1
ATOM 1556 O O . ALA A 1 96 ? 3.842 19.131 54.992 1.00 6.56 96 ALA A O 1
ATOM 1563 N N . TYR A 1 97 ? 3.784 21.341 55.298 1.00 6.73 97 TYR A N 1
ATOM 1564 C CA . TYR A 1 97 ? 3.814 21.192 56.746 1.00 7.14 97 TYR A CA 1
ATOM 1565 C C . TYR A 1 97 ? 2.577 20.500 57.239 1.00 6.70 97 TYR A C 1
ATOM 1566 O O . TYR A 1 97 ? 2.649 19.570 58.056 1.00 8.14 97 TYR A O 1
ATOM 1584 N N . THR A 1 98 ? 1.407 20.947 56.793 1.00 7.48 98 THR A N 1
ATOM 1585 C CA . THR A 1 98 ? 0.145 20.358 57.214 1.00 8.80 98 THR A CA 1
ATOM 1586 C C . THR A 1 98 ? 0.095 18.888 56.829 1.00 7.39 98 THR A C 1
ATOM 1587 O O . THR A 1 98 ? -0.259 18.007 57.627 1.00 9.15 98 THR A O 1
ATOM 1598 N N . ALA A 1 99 ? 0.395 18.570 55.561 1.00 7.18 99 ALA A N 1
ATOM 1599 C CA . ALA A 1 99 ? 0.371 17.186 55.127 1.00 7.11 99 ALA A CA 1
ATOM 1600 C C . ALA A 1 99 ? 1.365 16.329 55.882 1.00 6.91 99 ALA A C 1
ATOM 1601 O O . ALA A 1 99 ? 1.046 15.174 56.198 1.00 7.50 99 ALA A O 1
ATOM 1608 N N . SER A 1 100 ? 2.546 16.823 56.159 1.00 7.20 100 SER A N 1
ATOM 1609 C CA . SER A 1 100 ? 3.583 16.061 56.863 1.00 6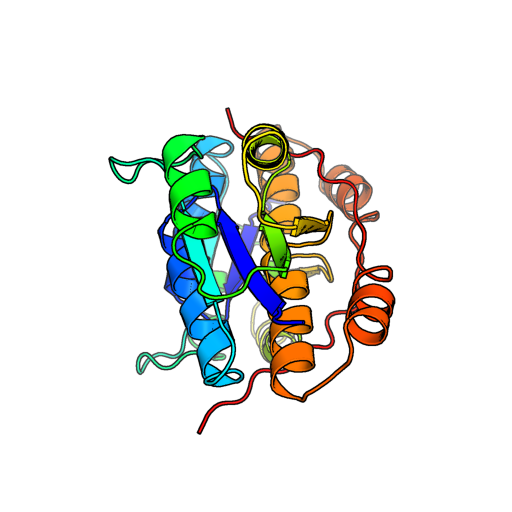.74 100 SER A CA 1
ATOM 1610 C C . SER A 1 100 ? 3.142 15.732 58.290 1.00 7.38 100 SER A C 1
ATOM 1611 O O . SER A 1 100 ? 3.322 14.608 58.753 1.00 8.12 100 SER A O 1
ATOM 1619 N N . ALA A 1 101 ? 2.556 16.688 59.002 1.00 7.81 101 ALA A N 1
ATOM 1620 C CA . ALA A 1 101 ? 2.100 16.458 60.364 1.00 8.47 101 ALA A CA 1
ATOM 1621 C C . ALA A 1 101 ? 1.003 15.414 60.366 1.00 8.16 101 ALA A C 1
ATOM 1622 O O . ALA A 1 101 ? 0.959 14.540 61.225 1.00 9.79 101 ALA A O 1
ATOM 1629 N N . LEU A 1 102 ? 0.081 15.497 59.417 1.00 7.81 102 LEU A N 1
ATOM 1630 C CA . LEU A 1 102 ? -0.982 14.519 59.335 1.00 8.10 102 LEU A CA 1
ATOM 1631 C C . LEU A 1 102 ? -0.446 13.138 59.034 1.00 7.73 102 LEU A C 1
ATOM 1632 O O . LEU A 1 102 ? -0.828 12.136 59.638 1.00 9.43 102 LEU A O 1
ATOM 1648 N N . LEU A 1 103 ? 0.471 13.068 58.077 1.00 8.26 103 LEU A N 1
ATOM 1649 C CA . LEU A 1 103 ? 1.061 11.788 57.727 1.00 8.33 103 LEU A CA 1
ATOM 1650 C C . LEU A 1 103 ? 1.780 11.154 58.902 1.00 8.27 103 LEU A C 1
ATOM 1651 O O . LEU A 1 103 ? 1.662 9.968 59.179 1.00 10.55 103 LEU A O 1
ATOM 1667 N N . GLU A 1 104 ? 2.551 11.978 59.618 1.00 8.49 104 GLU A N 1
ATOM 1668 C CA . GLU A 1 104 ? 3.249 11.534 60.811 1.00 9.04 104 GLU A CA 1
ATOM 1669 C C . GLU A 1 104 ? 2.307 10.929 61.843 1.00 9.13 104 GLU A C 1
ATOM 1670 O O . GLU A 1 104 ? 2.640 9.965 62.501 1.00 12.00 104 GLU A O 1
ATOM 1682 N N . ALA A 1 105 ? 1.140 11.523 62.006 1.00 9.67 105 ALA A N 1
ATOM 1683 C CA . ALA A 1 105 ? 0.110 11.077 62.923 1.00 10.47 105 ALA A CA 1
ATOM 1684 C C . ALA A 1 105 ? -0.629 9.850 62.430 1.00 12.03 105 ALA A C 1
ATOM 1685 O O . ALA A 1 105 ? -1.450 9.301 63.171 1.00 18.75 105 ALA A O 1
ATOM 1692 N N . GLY A 1 106 ? -0.400 9.388 61.228 1.00 11.51 106 GLY A N 1
ATOM 1693 C CA . GLY A 1 106 ? -1.077 8.236 60.701 1.00 13.25 106 GLY A CA 1
ATOM 1694 C C . GLY A 1 106 ? -2.380 8.513 59.984 1.00 13.04 106 GLY A C 1
ATOM 1695 O O . GLY A 1 106 ? -3.161 7.600 59.731 1.00 15.39 106 GLY A O 1
ATOM 1699 N N . ALA A 1 107 ? -2.596 9.780 59.565 1.00 13.15 107 ALA A N 1
ATOM 1700 C CA . ALA A 1 107 ? -3.802 10.078 58.791 1.00 11.93 107 ALA A CA 1
ATOM 1701 C C . ALA A 1 107 ? -3.807 9.344 57.475 1.00 12.36 107 ALA A C 1
ATOM 1702 O O . ALA A 1 107 ? -2.760 9.102 56.853 1.00 12.83 107 ALA A O 1
ATOM 1709 N N . THR A 1 108 ? -4.989 9.000 57.008 1.00 12.51 108 THR A N 1
ATOM 1710 C CA . THR A 1 108 ? -5.097 8.372 55.709 1.00 12.64 108 THR A CA 1
ATOM 1711 C C . THR A 1 108 ? -4.871 9.418 54.627 1.00 10.60 108 THR A C 1
ATOM 1712 O O . THR A 1 108 ? -4.952 10.623 54.800 1.00 11.06 108 THR A O 1
ATOM 1723 N N . PHE A 1 109 ? -4.640 8.885 53.425 1.00 12.30 109 PHE A N 1
ATOM 1724 C CA . PHE A 1 109 ? -4.482 9.736 52.256 1.00 11.68 109 PHE A CA 1
ATOM 1725 C C . PHE A 1 109 ? -5.704 10.623 52.038 1.00 11.42 109 PHE A C 1
ATOM 1726 O O . PHE A 1 109 ? -5.563 11.823 51.748 1.00 11.44 109 PHE A O 1
ATOM 1743 N N . GLU A 1 110 ? -6.880 10.019 52.152 1.00 14.06 110 GLU A N 1
ATOM 1744 C CA . GLU A 1 110 ? -8.085 10.825 51.980 1.00 14.81 110 GLU A CA 1
ATOM 1745 C C . GLU A 1 110 ? -8.224 11.919 53.000 1.00 13.71 110 GLU A C 1
ATOM 1746 O O . GLU A 1 110 ? -8.682 13.031 52.750 1.00 13.89 110 GLU A O 1
ATOM 1758 N N . ALA A 1 111 ? -7.877 11.697 54.226 1.00 12.51 111 ALA A N 1
ATOM 1759 C CA . ALA A 1 111 ? -7.896 12.635 55.342 1.00 12.90 111 ALA A CA 1
ATOM 1760 C C . ALA A 1 111 ? -6.895 13.755 55.061 1.00 11.24 111 ALA A C 1
ATOM 1761 O O . ALA A 1 111 ? -7.202 14.896 55.331 1.00 13.17 111 ALA A O 1
ATOM 1768 N N . ILE A 1 112 ? -5.745 13.423 54.518 1.00 9.43 112 ILE A N 1
ATOM 1769 C CA . ILE A 1 112 ? -4.784 14.491 54.139 1.00 8.36 112 ILE A CA 1
ATOM 1770 C C . ILE A 1 112 ? -5.358 15.354 53.029 1.00 9.17 112 ILE A C 1
ATOM 1771 O O . ILE A 1 112 ? -5.332 16.577 53.121 1.00 9.53 112 ILE A O 1
ATOM 1787 N N . LYS A 1 113 ? -5.919 14.726 52.011 1.00 9.35 113 LYS A N 1
ATOM 1788 C CA . LYS A 1 113 ? -6.528 15.520 50.977 1.00 10.06 113 LYS A CA 1
ATOM 1789 C C . LYS A 1 113 ? -7.656 16.392 51.496 1.00 10.74 113 LYS A C 1
ATOM 1790 O O . LYS A 1 113 ? -7.774 17.538 51.070 1.00 11.84 113 LYS A O 1
ATOM 1809 N N . GLU A 1 114 ? -8.442 15.887 52.430 1.00 12.69 114 GLU A N 1
ATOM 1810 C CA . GLU A 1 114 ? -9.549 16.619 53.036 1.00 12.19 114 GLU A CA 1
ATOM 1811 C C . GLU A 1 114 ? -9.010 17.908 53.617 1.00 10.64 114 GLU A C 1
ATOM 1812 O O . GLU A 1 114 ? -9.621 18.956 53.454 1.00 12.33 114 GLU A O 1
ATOM 1824 N N . GLN A 1 115 ? -7.904 17.840 54.333 1.00 10.67 115 GLN A N 1
ATOM 1825 C CA . GLN A 1 115 ? -7.388 19.018 55.038 1.00 10.68 115 GLN A CA 1
ATOM 1826 C C . GLN A 1 115 ? -6.674 19.965 54.089 1.00 9.00 115 GLN A C 1
ATOM 1827 O O . GLN A 1 115 ? -6.572 21.138 54.348 1.00 12.18 115 GLN A O 1
ATOM 1841 N N . LEU A 1 116 ? -6.190 19.461 52.954 1.00 8.12 116 LEU A N 1
ATOM 1842 C CA . LEU A 1 116 ? -5.522 20.328 52.011 1.00 8.36 116 LEU A CA 1
ATOM 1843 C C . LEU A 1 116 ? -6.496 20.982 51.051 1.00 8.66 116 LEU A C 1
ATOM 1844 O O . LEU A 1 116 ? -6.092 21.904 50.362 1.00 10.28 116 LEU A O 1
ATOM 1860 N N . GLU A 1 117 ? -7.763 20.545 51.032 1.00 9.77 117 GLU A N 1
ATOM 1861 C CA . GLU A 1 117 ? -8.710 21.030 50.050 1.00 13.07 117 GLU A CA 1
ATOM 1862 C C . GLU A 1 117 ? -8.855 22.530 50.247 1.00 13.14 117 GLU A C 1
ATOM 1863 O O . GLU A 1 117 ? -8.950 23.302 49.287 1.00 18.25 117 GLU A O 1
ATOM 1875 N N . LYS A 1 118 ? -8.896 23.042 51.504 1.00 13.07 118 LYS A N 1
ATOM 1876 C CA . LYS A 1 118 ? -9.094 24.462 51.695 1.00 15.85 118 LYS A CA 1
ATOM 1877 C C . LYS A 1 118 ? -7.896 25.302 51.320 1.00 17.50 118 LYS A C 1
ATOM 1878 O O . LYS A 1 118 ? -7.983 26.536 51.312 1.00 23.36 118 LYS A O 1
ATOM 1897 N N . MET A 1 119 ? -6.773 24.699 51.011 1.00 14.37 119 MET A N 1
ATOM 1898 C CA A MET A 1 119 ? -5.524 25.327 50.634 0.50 13.51 119 MET A CA 1
ATOM 1899 C CA B MET A 1 119 ? -5.624 25.523 50.620 0.50 14.38 119 MET A CA 1
ATOM 1900 C C . MET A 1 119 ? -5.321 25.435 49.130 1.00 11.81 119 MET A C 1
ATOM 1901 O O . MET A 1 119 ? -4.244 25.888 48.742 1.00 11.89 119 MET A O 1
ATOM 1927 N N . LEU A 1 120 ? -6.271 24.923 48.391 1.00 12.05 120 LEU A N 1
ATOM 1928 C CA . LEU A 1 120 ? -6.136 24.946 46.945 1.00 11.18 120 LEU A CA 1
ATOM 1929 C C . LEU A 1 120 ? -5.990 26.379 46.476 1.00 11.39 120 LEU A C 1
ATOM 1930 O O . LEU A 1 120 ? -6.846 27.212 46.793 1.00 12.54 120 LEU A O 1
ATOM 1946 N N . ILE A 1 121 ? -4.953 26.655 45.707 1.00 11.65 121 ILE A N 1
ATOM 1947 C CA . ILE A 1 121 ? -4.650 28.000 45.206 1.00 12.19 121 ILE A CA 1
ATOM 1948 C C . ILE A 1 121 ? -4.182 27.904 43.769 1.00 10.82 121 ILE A C 1
ATOM 1949 O O . ILE A 1 121 ? -3.583 26.901 43.354 1.00 10.85 121 ILE A O 1
ATOM 1965 N N . GLU A 1 122 ? -4.391 28.958 42.983 1.00 11.81 122 GLU A N 1
ATOM 1966 C CA A GLU A 1 122 ? -3.773 29.063 41.688 0.70 12.16 122 GLU A CA 1
ATOM 1967 C CA B GLU A 1 122 ? -3.782 29.189 41.701 0.30 13.56 122 GLU A CA 1
ATOM 1968 C C . GLU A 1 122 ? -2.278 29.349 41.918 1.00 11.99 122 GLU A C 1
ATOM 1969 O O . GLU A 1 122 ? -1.927 30.069 42.842 1.00 23.60 122 GLU A O 1
ATOM 1991 N N . LYS A 1 123 ? -1.447 28.741 41.140 1.00 10.71 123 LYS A N 1
ATOM 1992 C CA . LYS A 1 123 ? 0.019 28.776 41.258 1.00 12.12 123 LYS A CA 1
ATOM 1993 C C . LYS A 1 123 ? 0.535 29.427 39.983 1.00 14.70 123 LYS A C 1
ATOM 1994 O O . LYS A 1 123 ? 1.025 28.788 39.064 1.00 16.11 123 LYS A O 1
ATOM 2013 N N . ARG A 1 124 ? 0.405 30.758 39.883 1.00 17.22 124 ARG A N 1
ATOM 2014 C CA . ARG A 1 124 ? 0.534 31.448 38.628 1.00 20.48 124 ARG A CA 1
ATOM 2015 C C . ARG A 1 124 ? 1.849 32.177 38.489 1.00 18.13 124 ARG A C 1
ATOM 2016 O O . ARG A 1 124 ? 2.108 32.685 37.383 1.00 23.61 124 ARG A O 1
ATOM 2037 N N . SER A 1 125 ? 2.669 32.260 39.517 1.00 13.95 125 SER A N 1
ATOM 2038 C CA . SER A 1 125 ? 3.936 32.967 39.446 1.00 14.99 125 SER A CA 1
ATOM 2039 C C . SER A 1 125 ? 4.947 32.161 38.652 1.00 13.63 125 SER A C 1
ATOM 2040 O O . SER A 1 125 ? 5.101 30.956 38.764 1.00 14.90 125 SER A O 1
ATOM 2048 N N . HIS A 1 126 ? 5.719 32.849 37.814 1.00 18.14 126 HIS A N 1
ATOM 2049 C CA . HIS A 1 126 ? 6.745 32.210 37.008 1.00 15.97 126 HIS A CA 1
ATOM 2050 C C . HIS A 1 126 ? 8.027 32.957 37.201 1.00 14.01 126 HIS A C 1
ATOM 2051 O O . HIS A 1 126 ? 8.017 34.132 36.864 1.00 17.08 126 HIS A O 1
ATOM 2065 N N . HIS A 1 127 ? 9.060 32.322 37.718 1.00 10.64 127 HIS A N 1
ATOM 2066 C CA A HIS A 1 127 ? 10.320 32.935 38.017 0.50 10.64 127 HIS A CA 1
ATOM 2067 C CA B HIS A 1 127 ? 10.362 32.891 38.034 0.50 10.23 127 HIS A CA 1
ATOM 2068 C C . HIS A 1 127 ? 11.067 33.319 36.747 1.00 10.17 127 HIS A C 1
ATOM 2069 O O . HIS A 1 127 ? 10.946 32.687 35.734 1.00 12.38 127 HIS A O 1
ATOM 2095 N N . HIS A 1 128 ? 11.822 34.417 36.875 1.00 11.04 128 HIS A N 1
ATOM 2096 C CA . HIS A 1 128 ? 12.707 34.891 35.834 1.00 12.39 128 HIS A CA 1
ATOM 2097 C C . HIS A 1 128 ? 14.039 35.247 36.448 1.00 13.77 128 HIS A C 1
ATOM 2098 O O . HIS A 1 128 ? 14.113 35.557 37.635 1.00 16.53 128 HIS A O 1
ATOM 2112 N N . HIS A 1 129 ? 15.054 35.272 35.618 1.00 15.92 129 HIS A N 1
ATOM 2113 C CA . HIS A 1 129 ? 16.326 35.820 36.102 1.00 18.38 129 HIS A CA 1
ATOM 2114 C C . HIS A 1 129 ? 17.186 36.129 34.873 1.00 18.95 129 HIS A C 1
ATOM 2115 O O . HIS A 1 129 ? 17.101 35.487 33.830 1.00 21.48 129 HIS A O 1
ATOM 2129 N N . HIS A 1 130 ? 18.024 37.146 34.983 1.00 19.13 130 HIS A N 1
ATOM 2130 C CA . HIS A 1 130 ? 18.976 37.635 34.014 1.00 20.16 130 HIS A CA 1
ATOM 2131 C C . HIS A 1 130 ? 20.240 38.113 34.790 1.00 33.39 130 HIS A C 1
ATOM 2132 O O . HIS A 1 130 ? 21.283 38.059 34.071 1.00 44.88 130 HIS A O 1
ATOM 2146 N N . MET B 1 1 ? 4.206 58.004 49.812 1.00 37.52 1 MET B N 1
ATOM 2147 C CA . MET B 1 1 ? 4.369 57.145 50.985 0.00 36.96 1 MET B CA 1
ATOM 2148 C C . MET B 1 1 ? 5.356 56.035 50.665 1.00 32.65 1 MET B C 1
ATOM 2149 O O . MET B 1 1 ? 5.281 55.516 49.555 1.00 48.63 1 MET B O 1
ATOM 2165 N N . THR B 1 2 ? 6.293 55.612 51.512 1.00 28.14 2 THR B N 1
ATOM 2166 C CA . THR B 1 2 ? 7.155 54.516 51.056 1.00 23.89 2 THR B CA 1
ATOM 2167 C C . THR B 1 2 ? 6.680 53.146 51.532 1.00 17.93 2 THR B C 1
ATOM 2168 O O . THR B 1 2 ? 6.221 53.059 52.670 1.00 17.51 2 THR B O 1
ATOM 2179 N N . TYR B 1 3 ? 6.782 52.128 50.671 1.00 16.07 3 TYR B N 1
ATOM 2180 C CA . TYR B 1 3 ? 6.384 50.773 51.004 1.00 11.75 3 TYR B CA 1
ATOM 2181 C C . TYR B 1 3 ? 7.579 49.847 50.934 1.00 10.00 3 TYR B C 1
ATOM 2182 O O . TYR B 1 3 ? 8.486 49.997 50.145 1.00 14.08 3 TYR B O 1
ATOM 2200 N N . GLY B 1 4 ? 7.547 48.838 51.769 1.00 9.30 4 GLY B N 1
ATOM 2201 C CA . GLY B 1 4 ? 8.552 47.801 51.790 1.00 9.19 4 GLY B CA 1
ATOM 2202 C C . GLY B 1 4 ? 7.892 46.457 52.123 1.00 7.19 4 GLY B C 1
ATOM 2203 O O . GLY B 1 4 ? 6.719 46.382 52.484 1.00 8.80 4 GLY B O 1
ATOM 2207 N N . ILE B 1 5 ? 8.681 45.409 51.968 1.00 6.88 5 ILE B N 1
ATOM 2208 C CA . ILE B 1 5 ? 8.274 44.028 52.205 1.00 6.81 5 ILE B CA 1
ATOM 2209 C C . ILE B 1 5 ? 9.099 43.453 53.341 1.00 6.19 5 ILE B C 1
ATOM 2210 O O . ILE B 1 5 ? 10.326 43.604 53.345 1.00 6.91 5 ILE B O 1
ATOM 2226 N N . VAL B 1 6 ? 8.440 42.786 54.283 1.00 5.99 6 VAL B N 1
ATOM 2227 C CA . VAL B 1 6 ? 9.094 42.079 55.367 1.00 6.31 6 VAL B CA 1
ATOM 2228 C C . VAL B 1 6 ? 8.647 40.631 55.379 1.00 5.76 6 VAL B C 1
ATOM 2229 O O . VAL B 1 6 ? 7.452 40.354 55.314 1.00 7.04 6 VAL B O 1
ATOM 2242 N N . ILE B 1 7 ? 9.625 39.730 55.435 1.00 6.12 7 ILE B N 1
ATOM 2243 C CA . ILE B 1 7 ? 9.402 38.306 55.520 1.00 6.60 7 ILE B CA 1
ATOM 2244 C C . ILE B 1 7 ? 9.836 37.802 56.875 1.00 6.05 7 ILE B C 1
ATOM 2245 O O . ILE B 1 7 ? 10.942 38.064 57.299 1.00 6.98 7 ILE B O 1
ATOM 2261 N N . VAL B 1 8 ? 8.971 37.042 57.535 1.00 6.69 8 VAL B N 1
ATOM 2262 C CA . VAL B 1 8 ? 9.243 36.393 58.787 1.00 6.33 8 VAL B CA 1
ATOM 2263 C C . VAL B 1 8 ? 8.986 34.905 58.643 1.00 6.60 8 VAL B C 1
ATOM 2264 O O . VAL B 1 8 ? 7.930 34.433 58.266 1.00 7.92 8 VAL B O 1
ATOM 2277 N N . SER B 1 9 ? 10.020 34.133 58.986 1.00 6.31 9 SER B N 1
ATOM 2278 C CA . SER B 1 9 ? 9.892 32.674 58.974 1.00 6.71 9 SER B CA 1
ATOM 2279 C C . SER B 1 9 ? 10.393 32.081 60.269 1.00 6.84 9 SER B C 1
ATOM 2280 O O . SER B 1 9 ? 11.196 32.646 60.995 1.00 7.49 9 SER B O 1
ATOM 2288 N N . HIS B 1 10 ? 9.941 30.850 60.523 1.00 6.96 10 HIS B N 1
ATOM 2289 C CA . HIS B 1 10 ? 10.485 30.026 61.590 1.00 7.77 10 HIS B CA 1
ATOM 2290 C C . HIS B 1 10 ? 11.877 29.495 61.284 1.00 7.41 10 HIS B C 1
ATOM 2291 O O . HIS B 1 10 ? 12.580 29.057 62.161 1.00 9.09 10 HIS B O 1
ATOM 2305 N N . SER B 1 11 ? 12.368 29.502 60.079 1.00 7.48 11 SER B N 1
ATOM 2306 C CA . SER B 1 11 ? 13.582 28.976 59.546 1.00 7.38 11 SER B CA 1
ATOM 2307 C C . SER B 1 11 ? 14.434 30.067 58.950 1.00 6.76 11 SER B C 1
ATOM 2308 O O . SER B 1 11 ? 14.016 30.786 58.053 1.00 6.75 11 SER B O 1
ATOM 2316 N N . PRO B 1 12 ? 15.690 30.160 59.385 1.00 8.09 12 PRO B N 1
ATOM 2317 C CA . PRO B 1 12 ? 16.600 31.131 58.768 1.00 9.03 12 PRO B CA 1
ATOM 2318 C C . PRO B 1 12 ? 16.819 30.805 57.290 1.00 7.38 12 PRO B C 1
ATOM 2319 O O . PRO B 1 12 ? 16.941 31.731 56.489 1.00 8.56 12 PRO B O 1
ATOM 2330 N N . GLU B 1 13 ? 16.880 29.542 56.940 1.00 6.72 13 GLU B N 1
ATOM 2331 C CA . GLU B 1 13 ? 17.117 29.149 55.551 1.00 6.79 13 GLU B CA 1
ATOM 2332 C C . GLU B 1 13 ? 15.942 29.498 54.665 1.00 6.18 13 GLU B C 1
ATOM 2333 O O . GLU B 1 13 ? 16.136 29.949 53.534 1.00 6.76 13 GLU B O 1
ATOM 2345 N N . ILE B 1 14 ? 14.695 29.346 55.098 1.00 5.61 14 ILE B N 1
ATOM 2346 C CA . ILE B 1 14 ? 13.558 29.765 54.342 1.00 5.42 14 ILE B CA 1
ATOM 2347 C C . ILE B 1 14 ? 13.620 31.252 54.106 1.00 5.46 14 ILE B C 1
ATOM 2348 O O . ILE B 1 14 ? 13.439 31.707 52.985 1.00 6.00 14 ILE B O 1
ATOM 2364 N N . ALA B 1 15 ? 13.866 32.024 55.165 1.00 5.87 15 ALA B N 1
ATOM 2365 C CA . ALA B 1 15 ? 13.911 33.469 54.988 1.00 6.50 15 ALA B CA 1
ATOM 2366 C C . ALA B 1 15 ? 14.997 33.883 53.989 1.00 6.55 15 ALA B C 1
ATOM 2367 O O . ALA B 1 15 ? 14.740 34.722 53.141 1.00 7.35 15 ALA B O 1
ATOM 2374 N N . SER B 1 16 ? 16.175 33.312 54.119 1.00 6.71 16 SER B N 1
ATOM 2375 C CA . SER B 1 16 ? 17.306 33.635 53.276 1.00 7.99 16 SER B CA 1
ATOM 2376 C C . SER B 1 16 ? 17.026 33.290 51.814 1.00 6.15 16 SER B C 1
ATOM 2377 O O . SER B 1 16 ? 17.270 34.083 50.921 1.00 7.36 16 SER B O 1
ATOM 2385 N N . GLY B 1 17 ? 16.520 32.065 51.615 1.00 5.93 17 GLY B N 1
ATOM 2386 C CA . GLY B 1 17 ? 16.257 31.640 50.272 1.00 5.91 17 GLY B CA 1
ATOM 2387 C C . GLY B 1 17 ? 15.140 32.400 49.599 1.00 5.43 17 GLY B C 1
ATOM 2388 O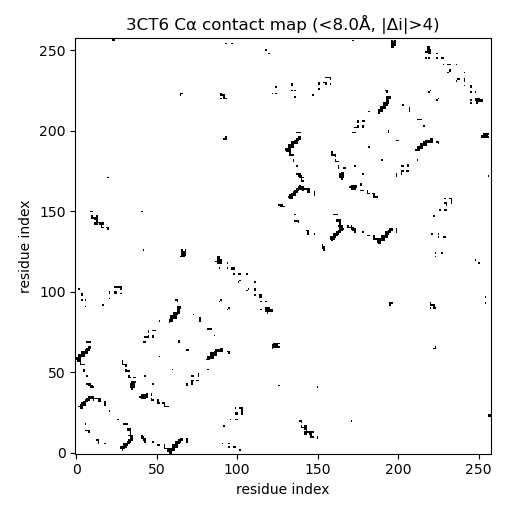 O . GLY B 1 17 ? 15.189 32.701 48.404 1.00 6.06 17 GLY B O 1
ATOM 2392 N N . LEU B 1 18 ? 14.094 32.722 50.356 1.00 5.33 18 LEU B N 1
ATOM 2393 C CA . LEU B 1 18 ? 12.994 33.502 49.812 1.00 5.00 18 LEU B CA 1
ATOM 2394 C C . LEU B 1 18 ? 13.469 34.890 49.455 1.00 5.43 18 LEU B C 1
ATOM 2395 O O . LEU B 1 18 ? 13.067 35.443 48.445 1.00 5.48 18 LEU B O 1
ATOM 2411 N N . LYS B 1 19 ? 14.304 35.508 50.306 1.00 5.75 19 LYS B N 1
ATOM 2412 C CA . LYS B 1 19 ? 14.808 36.834 49.960 1.00 6.52 19 LYS B CA 1
ATOM 2413 C C . LYS B 1 19 ? 15.551 36.766 48.632 1.00 5.75 19 LYS B C 1
ATOM 2414 O O . LYS B 1 19 ? 15.382 37.651 47.794 1.00 6.86 19 LYS B O 1
ATOM 2433 N N . LYS B 1 20 ? 16.379 35.757 48.434 1.00 5.95 20 LYS B N 1
ATOM 2434 C CA . LYS B 1 20 ? 17.140 35.660 47.195 1.00 5.96 20 LYS B CA 1
ATOM 2435 C C . LYS B 1 20 ? 16.234 35.423 46.003 1.00 6.03 20 LYS B C 1
ATOM 2436 O O . LYS B 1 20 ? 16.447 35.986 44.927 1.00 6.68 20 LYS B O 1
ATOM 2455 N N . LEU B 1 21 ? 15.219 34.581 46.172 1.00 5.90 21 LEU B N 1
ATOM 2456 C CA . LEU B 1 21 ? 14.283 34.282 45.132 1.00 6.09 21 LEU B CA 1
ATOM 2457 C C . LEU B 1 21 ? 13.587 35.552 44.669 1.00 6.32 21 LEU B C 1
ATOM 2458 O O . LEU B 1 21 ? 13.450 35.858 43.473 1.00 7.84 21 LEU B O 1
ATOM 2474 N N . ILE B 1 22 ? 13.124 36.342 45.641 1.00 5.72 22 ILE B N 1
ATOM 2475 C CA . ILE B 1 22 ? 12.502 37.626 45.348 1.00 6.55 22 ILE B CA 1
ATOM 2476 C C . ILE B 1 22 ? 13.439 38.589 44.675 1.00 6.96 22 ILE B C 1
ATOM 2477 O O . ILE B 1 22 ? 13.097 39.241 43.661 1.00 7.51 22 ILE B O 1
ATOM 2493 N N . ARG B 1 23 ? 14.668 38.684 45.179 1.00 6.38 23 ARG B N 1
ATOM 2494 C CA . ARG B 1 23 ? 15.619 39.617 44.568 1.00 7.20 23 ARG B CA 1
ATOM 2495 C C . ARG B 1 23 ? 15.898 39.339 43.097 1.00 8.87 23 ARG B C 1
ATOM 2496 O O . ARG B 1 23 ? 16.275 40.264 42.385 1.00 10.56 23 ARG B O 1
ATOM 2517 N N . GLU B 1 24 ? 15.741 38.129 42.647 1.00 8.52 24 GLU B N 1
ATOM 2518 C CA . GLU B 1 24 ? 15.980 37.839 41.231 1.00 9.58 24 GLU B CA 1
ATOM 2519 C C . GLU B 1 24 ? 14.983 38.530 40.325 1.00 11.15 24 GLU B C 1
ATOM 2520 O O . GLU B 1 24 ? 15.356 38.733 39.174 1.00 14.48 24 GLU B O 1
ATOM 2532 N N . VAL B 1 25 ? 13.826 38.939 40.825 1.00 9.39 25 VAL B N 1
ATOM 2533 C CA . VAL B 1 25 ? 12.904 39.708 40.005 1.00 9.64 25 VAL B CA 1
ATOM 2534 C C . VAL B 1 25 ? 12.583 41.076 40.589 1.00 9.60 25 VAL B C 1
ATOM 2535 O O . VAL B 1 25 ? 11.842 41.805 39.959 1.00 12.16 25 VAL B O 1
ATOM 2548 N N . ALA B 1 26 ? 13.110 41.407 41.786 1.00 9.31 26 ALA B N 1
ATOM 2549 C CA . ALA B 1 26 ? 12.786 42.651 42.458 1.00 9.26 26 ALA B CA 1
ATOM 2550 C C . ALA B 1 26 ? 14.000 43.239 43.122 1.00 8.60 26 ALA B C 1
ATOM 2551 O O . ALA B 1 26 ? 14.158 43.166 44.341 1.00 10.24 26 ALA B O 1
ATOM 2558 N N . LYS B 1 27 ? 14.868 43.861 42.316 1.00 10.01 27 LYS B N 1
ATOM 2559 C CA A LYS B 1 27 ? 16.117 44.348 42.848 0.33 11.30 27 LYS B CA 1
ATOM 2560 C CA B LYS B 1 27 ? 16.117 44.334 42.871 0.33 11.39 27 LYS B CA 1
ATOM 2561 C CA C LYS B 1 27 ? 16.119 44.342 42.851 0.33 11.56 27 LYS B CA 1
ATOM 2562 C C . LYS B 1 27 ? 15.970 45.676 43.587 1.00 9.75 27 LYS B C 1
ATOM 2563 O O . LYS B 1 27 ? 16.872 45.987 44.376 1.00 12.76 27 LYS B O 1
ATOM 2616 N N . ASN B 1 28 ? 14.949 46.435 43.323 1.00 8.87 28 ASN B N 1
ATOM 2617 C CA . ASN B 1 28 ? 14.868 47.789 43.817 1.00 10.26 28 ASN B CA 1
ATOM 2618 C C . ASN B 1 28 ? 14.070 47.967 45.080 1.00 9.04 28 ASN B C 1
ATOM 2619 O O . ASN B 1 28 ? 14.238 48.975 45.750 1.00 12.58 28 ASN B O 1
ATOM 2630 N N . ILE B 1 29 ? 13.186 47.032 45.412 1.00 8.24 29 ILE B N 1
ATOM 2631 C CA . ILE B 1 29 ? 12.299 47.223 46.540 1.00 7.84 29 ILE B CA 1
ATOM 2632 C C . ILE B 1 29 ? 13.073 47.178 47.864 1.00 7.83 29 ILE B C 1
ATOM 2633 O O . ILE B 1 29 ? 14.161 46.628 47.980 1.00 9.12 29 ILE B O 1
ATOM 2649 N N . SER B 1 30 ? 12.465 47.800 48.858 1.00 8.00 30 SER B N 1
ATOM 2650 C CA A SER B 1 30 ? 12.920 47.731 50.244 0.50 8.34 30 SER B CA 1
ATOM 2651 C CA B SER B 1 30 ? 12.930 47.728 50.234 0.50 8.21 30 SER B CA 1
ATOM 2652 C C . SER B 1 30 ? 12.445 46.434 50.867 1.00 8.10 30 SER B C 1
ATOM 2653 O O . SER B 1 30 ? 11.259 46.296 51.096 1.00 10.60 30 SER B O 1
ATOM 2667 N N . LEU B 1 31 ? 13.357 45.518 51.117 1.00 7.44 31 LEU B N 1
ATOM 2668 C CA . LEU B 1 31 ? 13.032 44.139 51.510 1.00 7.80 31 LEU B CA 1
ATOM 2669 C C . LEU B 1 31 ? 13.898 43.706 52.642 1.00 8.20 31 LEU B C 1
ATOM 2670 O O . LEU B 1 31 ? 15.112 43.788 52.579 1.00 9.45 31 LEU B O 1
ATOM 2686 N N . THR B 1 32 ? 13.260 43.215 53.701 1.00 7.91 32 THR B N 1
ATOM 2687 C CA . THR B 1 32 ? 13.978 42.610 54.824 1.00 8.38 32 THR B CA 1
ATOM 2688 C C . THR B 1 32 ? 13.359 41.270 55.136 1.00 7.60 32 THR B C 1
ATOM 2689 O O . THR B 1 32 ? 12.217 40.990 54.820 1.00 7.61 32 THR B O 1
ATOM 2700 N N . ALA B 1 33 ? 14.155 40.396 55.716 1.00 8.74 33 ALA B N 1
ATOM 2701 C CA . ALA B 1 33 ? 13.800 39.027 55.974 1.00 8.48 33 ALA B CA 1
ATOM 2702 C C . ALA B 1 33 ? 14.479 38.579 57.266 1.00 9.30 33 ALA B C 1
ATOM 2703 O O . ALA B 1 33 ? 15.600 38.949 57.536 1.00 16.84 33 ALA B O 1
ATOM 2710 N N . ILE B 1 34 ? 13.789 37.761 58.025 1.00 7.21 34 ILE B N 1
ATOM 2711 C CA . ILE B 1 34 ? 14.378 37.163 59.213 1.00 7.86 34 ILE B CA 1
ATOM 2712 C C . ILE B 1 34 ? 13.742 35.807 59.423 1.00 6.76 34 ILE B C 1
ATOM 2713 O O . ILE B 1 34 ? 12.545 35.622 59.226 1.00 7.45 34 ILE B O 1
ATOM 2729 N N . GLY B 1 35 ? 14.518 34.832 59.849 1.00 7.19 35 GLY B N 1
ATOM 2730 C CA . GLY B 1 35 ? 14.007 33.545 60.184 1.00 7.66 35 GLY B CA 1
ATOM 2731 C C . GLY B 1 35 ? 14.749 32.949 61.388 1.00 8.37 35 GLY B C 1
ATOM 2732 O O . GLY B 1 35 ? 15.930 33.181 61.555 1.00 9.08 35 GLY B O 1
ATOM 2736 N N . GLY B 1 36 ? 13.997 32.166 62.159 1.00 9.16 36 GLY B N 1
ATOM 2737 C CA . GLY B 1 36 ? 14.602 31.462 63.273 1.00 10.27 36 GLY B CA 1
ATOM 2738 C C . GLY B 1 36 ? 14.949 32.375 64.426 1.00 10.61 36 GLY B C 1
ATOM 2739 O O . GLY B 1 36 ? 14.696 33.577 64.449 1.00 10.88 36 GLY B O 1
ATOM 2743 N N . LEU B 1 37 ? 15.563 31.734 65.431 1.00 12.85 37 LEU B N 1
ATOM 2744 C CA . LEU B 1 37 ? 15.972 32.347 66.651 1.00 13.73 37 LEU B CA 1
ATOM 2745 C C . LEU B 1 37 ? 17.413 32.824 66.544 1.00 15.49 37 LEU B C 1
ATOM 2746 O O . LEU B 1 37 ? 18.119 32.532 65.592 1.00 16.06 37 LEU B O 1
ATOM 2762 N N . GLU B 1 38 ? 17.862 33.556 67.540 1.00 19.93 38 GLU B N 1
ATOM 2763 C CA . GLU B 1 38 ? 19.208 34.101 67.458 1.00 22.39 38 GLU B CA 1
ATOM 2764 C C . GLU B 1 38 ? 20.256 33.004 67.357 1.00 24.93 38 GLU B C 1
ATOM 2765 O O . GLU B 1 38 ? 21.304 33.216 66.731 1.00 33.99 38 GLU B O 1
ATOM 2777 N N . ASN B 1 39 ? 20.026 31.814 67.926 1.00 27.93 39 ASN B N 1
ATOM 2778 C CA . ASN B 1 39 ? 21.008 30.735 67.823 1.00 29.32 39 ASN B CA 1
ATOM 2779 C C . ASN B 1 39 ? 20.843 29.839 66.590 1.00 31.07 39 ASN B C 1
ATOM 2780 O O . ASN B 1 39 ? 21.457 28.748 66.568 1.00 36.77 39 ASN B O 1
ATOM 2791 N N . GLY B 1 40 ? 20.039 30.299 65.634 1.00 23.71 40 GLY B N 1
ATOM 2792 C CA . GLY B 1 40 ? 19.799 29.581 64.405 1.00 23.64 40 GLY B CA 1
ATOM 2793 C C . GLY B 1 40 ? 18.747 28.479 64.502 1.00 21.60 40 GLY B C 1
ATOM 2794 O O . GLY B 1 40 ? 18.421 27.829 63.493 1.00 24.57 40 GLY B O 1
ATOM 2798 N N . GLU B 1 41 ? 18.196 28.265 65.678 1.00 20.17 41 GLU B N 1
ATOM 2799 C CA . GLU B 1 41 ? 17.169 27.266 65.846 1.00 20.36 41 GLU B CA 1
ATOM 2800 C C . GLU B 1 41 ? 15.839 27.743 65.290 1.00 16.13 41 GLU B C 1
ATOM 2801 O O . GLU B 1 41 ? 15.651 28.937 65.074 1.00 15.90 41 GLU B O 1
ATOM 2813 N N . ILE B 1 42 ? 14.949 26.784 65.056 1.00 15.48 42 ILE B N 1
ATOM 2814 C CA . ILE B 1 42 ? 13.629 27.049 64.502 1.00 13.11 42 ILE B CA 1
ATOM 2815 C C . ILE B 1 42 ? 12.822 27.856 65.494 1.00 11.98 42 ILE B C 1
ATOM 2816 O O . ILE B 1 42 ? 12.785 27.540 66.712 1.00 15.83 42 ILE B O 1
ATOM 2832 N N . GLY B 1 43 ? 12.167 28.910 65.057 1.00 11.79 43 GLY B N 1
ATOM 2833 C CA . GLY B 1 43 ? 11.272 29.720 65.890 1.00 11.82 43 GLY B CA 1
ATOM 2834 C C . GLY B 1 43 ? 11.248 31.138 65.386 1.00 11.64 43 GLY B C 1
ATOM 2835 O O . GLY B 1 43 ? 11.829 31.500 64.387 1.00 11.27 43 GLY B O 1
ATOM 2839 N N . THR B 1 44 ? 10.524 31.956 66.191 1.00 11.93 44 THR B N 1
ATOM 2840 C CA . THR B 1 44 ? 10.538 33.390 65.949 1.00 12.11 44 THR B CA 1
ATOM 2841 C C . THR B 1 44 ? 10.685 34.065 67.300 1.00 12.45 44 THR B C 1
ATOM 2842 O O . THR B 1 44 ? 10.358 33.464 68.353 1.00 14.56 44 THR B O 1
ATOM 2853 N N . SER B 1 45 ? 11.172 35.315 67.327 1.00 12.91 45 SER B N 1
ATOM 2854 C CA . SER B 1 45 ? 11.217 36.104 68.553 1.00 14.02 45 SER B CA 1
ATOM 2855 C C . SER B 1 45 ? 10.759 37.537 68.294 1.00 12.41 45 SER B C 1
ATOM 2856 O O . SER B 1 45 ? 10.889 38.003 67.167 1.00 13.13 45 SER B O 1
ATOM 2864 N N . PHE B 1 46 ? 10.254 38.170 69.345 1.00 14.07 46 PHE B N 1
ATOM 2865 C CA . PHE B 1 46 ? 9.897 39.570 69.260 1.00 12.38 46 PHE B CA 1
ATOM 2866 C C . PHE B 1 46 ? 11.093 40.358 68.784 1.00 12.25 46 PHE B C 1
ATOM 2867 O O . PHE B 1 46 ? 10.926 41.207 67.884 1.00 12.71 46 PHE B O 1
ATOM 2884 N N . ASP B 1 47 ? 12.260 40.238 69.394 1.00 12.54 47 ASP B N 1
ATOM 2885 C CA . ASP B 1 47 ? 13.393 41.104 69.077 1.00 13.64 47 ASP B CA 1
ATOM 2886 C C . ASP B 1 47 ? 13.809 40.930 67.621 1.00 13.89 47 ASP B C 1
ATOM 2887 O O . ASP B 1 47 ? 14.152 41.890 66.947 1.00 14.17 47 ASP B O 1
ATOM 2896 N N . ARG B 1 48 ? 13.791 39.687 67.121 1.00 13.61 48 ARG B N 1
ATOM 2897 C CA . ARG B 1 48 ? 14.259 39.525 65.738 1.00 13.13 48 ARG B CA 1
ATOM 2898 C C . ARG B 1 48 ? 13.208 39.996 64.757 1.00 12.58 48 ARG B C 1
ATOM 2899 O O . ARG B 1 48 ? 13.552 40.571 63.722 1.00 13.58 48 ARG B O 1
ATOM 2920 N N . VAL B 1 49 ? 11.918 39.847 64.996 1.00 12.45 49 VAL B N 1
ATOM 2921 C CA . VAL B 1 49 ? 10.915 40.457 64.145 1.00 11.79 49 VAL B CA 1
ATOM 2922 C C . VAL B 1 49 ? 11.041 41.968 64.194 1.00 10.81 49 VAL B C 1
ATOM 2923 O O . VAL B 1 49 ? 11.013 42.653 63.159 1.00 12.26 49 VAL B O 1
ATOM 2936 N N . MET B 1 50 ? 11.193 42.515 65.404 1.00 11.59 50 MET B N 1
ATOM 2937 C CA . MET B 1 50 ? 11.357 43.951 65.536 1.00 12.61 50 MET B CA 1
ATOM 2938 C C . MET B 1 50 ? 12.521 44.446 64.713 1.00 13.26 50 MET B C 1
ATOM 2939 O O . MET B 1 50 ? 12.497 45.467 64.033 1.00 14.91 50 MET B O 1
ATOM 2953 N N . ASN B 1 51 ? 13.626 43.716 64.694 1.00 14.05 51 ASN B N 1
ATOM 2954 C CA . ASN B 1 51 ? 14.790 44.213 63.985 1.00 17.08 51 ASN B CA 1
ATOM 2955 C C . ASN B 1 51 ? 14.546 44.194 62.486 1.00 15.87 51 ASN B C 1
ATOM 2956 O O . ASN B 1 51 ? 15.017 45.102 61.809 1.00 16.50 51 ASN B O 1
ATOM 2967 N N . ALA B 1 52 ? 13.836 43.174 62.006 1.00 13.34 52 ALA B N 1
ATOM 2968 C CA . ALA B 1 52 ? 13.562 43.151 60.554 1.00 12.49 52 ALA B CA 1
ATOM 2969 C C . ALA B 1 52 ? 12.674 44.325 60.145 1.00 12.99 52 ALA B C 1
ATOM 2970 O O . ALA B 1 52 ? 12.792 44.839 59.047 1.00 13.76 52 ALA B O 1
ATOM 2977 N N . ILE B 1 53 ? 11.739 44.719 61.036 1.00 12.38 53 ILE B N 1
ATOM 2978 C CA . ILE B 1 53 ? 10.857 45.861 60.798 1.00 13.97 53 ILE B CA 1
ATOM 2979 C C . ILE B 1 53 ? 11.678 47.128 60.818 1.00 14.84 53 ILE B C 1
ATOM 2980 O O . ILE B 1 53 ? 11.584 47.980 59.894 1.00 16.86 53 ILE B O 1
ATOM 2996 N N . GLU B 1 54 ? 12.484 47.291 61.835 1.00 17.22 54 GLU B N 1
ATOM 2997 C CA . GLU B 1 54 ? 13.190 48.562 61.967 1.00 22.92 54 GLU B CA 1
ATOM 2998 C C . GLU B 1 54 ? 14.296 48.727 60.928 1.00 22.32 54 GLU B C 1
ATOM 2999 O O . GLU B 1 54 ? 14.551 49.893 60.576 1.00 27.22 54 GLU B O 1
ATOM 3011 N N . GLU B 1 55 ? 14.852 47.633 60.476 1.00 20.95 55 GLU B N 1
ATOM 3012 C CA A GLU B 1 55 ? 15.885 47.550 59.450 0.50 21.48 55 GLU B CA 1
ATOM 3013 C CA B GLU B 1 55 ? 15.854 47.472 59.432 0.50 21.80 55 GLU B CA 1
ATOM 3014 C C . GLU B 1 55 ? 15.365 47.988 58.086 1.00 17.04 55 GLU B C 1
ATOM 3015 O O . GLU B 1 55 ? 16.097 48.515 57.255 1.00 19.54 55 GLU B O 1
ATOM 3037 N N . ASN B 1 56 ? 14.057 47.782 57.871 1.00 15.10 56 ASN B N 1
ATOM 3038 C CA . ASN B 1 56 ? 13.535 48.139 56.558 1.00 12.06 56 ASN B CA 1
ATOM 3039 C C . ASN B 1 56 ? 13.450 49.646 56.434 1.00 13.71 56 ASN B C 1
ATOM 3040 O O . ASN B 1 56 ? 12.879 50.263 57.315 1.00 20.55 56 ASN B O 1
ATOM 3051 N N . GLU B 1 57 ? 13.960 50.161 55.324 1.00 15.73 57 GLU B N 1
ATOM 3052 C CA . GLU B 1 57 ? 13.991 51.601 55.136 1.00 19.80 57 GLU B CA 1
ATOM 3053 C C . GLU B 1 57 ? 12.610 52.212 54.985 1.00 17.27 57 GLU B C 1
ATOM 3054 O O . GLU B 1 57 ? 12.390 53.428 55.226 1.00 20.50 57 GLU B O 1
ATOM 3066 N N . ALA B 1 58 ? 11.609 51.438 54.604 1.00 14.09 58 ALA B N 1
ATOM 3067 C CA . ALA B 1 58 ? 10.306 51.992 54.321 1.00 13.51 58 ALA B CA 1
ATOM 3068 C C . ALA B 1 58 ? 9.483 52.128 55.588 1.00 15.51 58 ALA B C 1
ATOM 3069 O O . ALA B 1 58 ? 9.695 51.446 56.579 1.00 17.06 58 ALA B O 1
ATOM 3076 N N . ASP B 1 59 ? 8.461 52.947 55.629 1.00 17.41 59 ASP B N 1
ATOM 3077 C CA . ASP B 1 59 ? 7.622 53.158 56.769 1.00 19.61 59 ASP B CA 1
ATOM 3078 C C . ASP B 1 59 ? 6.272 52.432 56.679 1.00 15.24 59 ASP B C 1
ATOM 3079 O O . ASP B 1 59 ? 5.587 52.354 57.724 1.00 20.91 59 ASP B O 1
ATOM 3088 N N . ASN B 1 60 ? 5.899 51.918 55.523 1.00 14.05 60 ASN B N 1
ATOM 3089 C CA . ASN B 1 60 ? 4.658 51.174 55.350 1.00 12.76 60 ASN B CA 1
ATOM 3090 C C . ASN B 1 60 ? 5.063 49.788 54.896 1.00 11.58 60 ASN B C 1
ATOM 3091 O O . ASN B 1 60 ? 5.564 49.639 53.780 1.00 15.50 60 ASN B O 1
ATOM 3102 N N . LEU B 1 61 ? 4.917 48.806 55.747 1.00 10.57 61 LEU B N 1
ATOM 3103 C CA . LEU B 1 61 ? 5.511 47.503 55.531 1.00 9.32 61 LEU B CA 1
ATOM 3104 C C . LEU B 1 61 ? 4.465 46.402 55.373 1.00 9.16 61 LEU B C 1
ATOM 3105 O O . LEU B 1 61 ? 3.686 46.082 56.258 1.00 11.60 61 LEU B O 1
ATOM 3121 N N . LEU B 1 62 ? 4.521 45.796 54.197 1.00 7.83 62 LEU B N 1
ATOM 3122 C CA . LEU B 1 62 ? 3.665 44.645 53.877 1.00 7.84 62 LEU B CA 1
ATOM 3123 C C . LEU B 1 62 ? 4.425 43.438 54.439 1.00 7.73 62 LEU B C 1
ATOM 3124 O O . LEU B 1 62 ? 5.560 43.190 54.050 1.00 7.36 62 LEU B O 1
ATOM 3140 N N . THR B 1 63 ? 3.798 42.751 55.390 1.00 7.49 63 THR B N 1
ATOM 3141 C CA . THR B 1 63 ? 4.490 41.780 56.196 1.00 7.64 63 THR B CA 1
ATOM 3142 C C . THR B 1 63 ? 3.863 40.403 56.031 1.00 6.42 63 THR B C 1
ATOM 3143 O O . THR B 1 63 ? 2.638 40.256 56.031 1.00 7.71 63 THR B O 1
ATOM 3154 N N . PHE B 1 64 ? 4.738 39.415 55.884 1.00 6.09 64 PHE B N 1
ATOM 3155 C CA . PHE B 1 64 ? 4.367 38.066 55.534 1.00 6.17 64 PHE B CA 1
ATOM 3156 C C . PHE B 1 64 ? 5.050 37.107 56.472 1.00 6.21 64 PHE B C 1
ATOM 3157 O O . PHE B 1 64 ? 6.148 37.370 56.945 1.00 6.49 64 PHE B O 1
ATOM 3174 N N . PHE B 1 65 ? 4.386 35.969 56.687 1.00 5.95 65 PHE B N 1
ATOM 3175 C CA . PHE B 1 65 ? 4.904 35.005 57.652 1.00 5.74 65 PHE B CA 1
ATOM 3176 C C . PHE B 1 65 ? 4.458 33.607 57.214 1.00 6.54 65 PHE B C 1
ATOM 3177 O O . PHE B 1 65 ? 3.535 33.447 56.462 1.00 7.14 65 PHE B O 1
ATOM 3194 N N . ASP B 1 66 ? 5.144 32.611 57.815 1.00 7.45 66 ASP B N 1
ATOM 3195 C CA . ASP B 1 66 ? 4.846 31.213 57.434 1.00 8.95 66 ASP B CA 1
ATOM 3196 C C . ASP B 1 66 ? 3.776 30.626 58.332 1.00 8.89 66 ASP B C 1
ATOM 3197 O O . ASP B 1 66 ? 2.588 30.548 57.962 1.00 16.02 66 ASP B O 1
ATOM 3206 N N . LEU B 1 67 ? 4.084 30.182 59.498 1.00 9.98 67 LEU B N 1
ATOM 3207 C CA . LEU B 1 67 ? 3.122 29.409 60.272 1.00 11.54 67 LEU B CA 1
ATOM 3208 C C . LEU B 1 67 ? 2.403 30.332 61.211 1.00 11.28 67 LEU B C 1
ATOM 3209 O O . LEU B 1 67 ? 2.929 31.359 61.656 1.00 12.34 67 LEU B O 1
ATOM 3225 N N . GLY B 1 68 ? 1.178 29.944 61.552 1.00 12.45 68 GLY B N 1
ATOM 3226 C CA . GLY B 1 68 ? 0.337 30.662 62.486 1.00 13.91 68 GLY B CA 1
ATOM 3227 C C . GLY B 1 68 ? 0.971 31.040 63.785 1.00 13.99 68 GLY B C 1
ATOM 3228 O O . GLY B 1 68 ? 0.648 32.076 64.350 1.00 18.14 68 GLY B O 1
ATOM 3232 N N . SER B 1 69 ? 1.909 30.260 64.264 1.00 12.83 69 SER B N 1
ATOM 3233 C CA . SER B 1 69 ? 2.632 30.515 65.512 1.00 15.90 69 SER B CA 1
ATOM 3234 C C . SER B 1 69 ? 3.474 31.779 65.426 1.00 14.98 69 SER B C 1
ATOM 3235 O O . SER B 1 69 ? 3.873 32.286 66.461 1.00 21.03 69 SER B O 1
ATOM 3243 N N . ALA B 1 70 ? 3.735 32.332 64.228 1.00 13.25 70 ALA B N 1
ATOM 3244 C CA . ALA B 1 70 ? 4.486 33.557 64.100 1.00 13.31 70 ALA B CA 1
ATOM 3245 C C . ALA B 1 70 ? 3.580 34.780 64.269 1.00 16.02 70 ALA B C 1
ATOM 3246 O O . ALA B 1 70 ? 4.067 35.869 64.504 1.00 15.29 70 ALA B O 1
ATOM 3253 N N . ARG B 1 71 ? 2.262 34.637 64.165 1.00 15.72 71 ARG B N 1
ATOM 3254 C CA . ARG B 1 71 ? 1.424 35.815 64.145 1.00 15.41 71 ARG B CA 1
ATOM 3255 C C . ARG B 1 71 ? 1.521 36.605 65.424 1.00 16.70 71 ARG B C 1
ATOM 3256 O O . ARG B 1 71 ? 1.527 37.831 65.346 1.00 18.71 71 ARG B O 1
ATOM 3277 N N . MET B 1 72 ? 1.635 35.934 66.575 1.00 18.99 72 MET B N 1
ATOM 3278 C CA . MET B 1 72 ? 1.741 36.625 67.855 1.00 21.47 72 MET B CA 1
ATOM 3279 C C . MET B 1 72 ? 2.846 37.641 67.870 1.00 17.07 72 MET B C 1
ATOM 3280 O O . MET B 1 72 ? 2.589 38.780 68.229 1.00 16.84 72 MET B O 1
ATOM 3294 N N . ASN B 1 73 ? 4.061 37.221 67.499 1.00 18.45 73 ASN B N 1
ATOM 3295 C CA . ASN B 1 73 ? 5.138 38.217 67.532 1.00 16.81 73 ASN B CA 1
ATOM 3296 C C . ASN B 1 73 ? 4.953 39.364 66.564 1.00 15.07 73 ASN B C 1
ATOM 3297 O O . ASN B 1 73 ? 5.352 40.503 66.892 1.00 15.90 73 ASN B O 1
ATOM 3308 N N . LEU B 1 74 ? 4.351 39.090 65.411 1.00 15.32 74 LEU B N 1
ATOM 3309 C CA . LEU B 1 74 ? 4.101 40.225 64.539 1.00 15.63 74 LEU B CA 1
ATOM 3310 C C . LEU B 1 74 ? 3.102 41.207 65.129 1.00 13.24 74 LEU B C 1
ATOM 3311 O O . LEU B 1 74 ? 3.235 42.436 64.986 1.00 13.85 74 LEU B O 1
ATOM 3327 N N . ASP B 1 75 ? 2.116 40.642 65.810 1.00 13.86 75 ASP B N 1
ATOM 3328 C CA . ASP B 1 75 ? 1.132 41.517 66.422 1.00 14.35 75 ASP B CA 1
ATOM 3329 C C . ASP B 1 75 ? 1.736 42.292 67.575 1.00 13.65 75 ASP B C 1
ATOM 3330 O O . ASP B 1 75 ? 1.423 43.477 67.764 1.00 15.43 75 ASP B O 1
ATOM 3339 N N . LEU B 1 76 ? 2.638 41.689 68.333 1.00 12.86 76 LEU B N 1
ATOM 3340 C CA . LEU B 1 76 ? 3.291 42.392 69.420 1.00 12.51 76 LEU B CA 1
ATOM 3341 C C . LEU B 1 76 ? 4.147 43.514 68.865 1.00 12.96 76 LEU B C 1
ATOM 3342 O O . LEU B 1 76 ? 4.153 44.654 69.378 1.00 15.03 76 LEU B O 1
ATOM 3358 N N . VAL B 1 77 ? 4.889 43.259 67.799 1.00 12.80 77 VAL B N 1
ATOM 3359 C CA . VAL B 1 77 ? 5.697 44.325 67.231 1.00 14.40 77 VAL B CA 1
ATOM 3360 C C . VAL B 1 77 ? 4.811 45.419 66.673 1.00 14.96 77 VAL B C 1
ATOM 3361 O O . VAL B 1 77 ? 5.120 46.602 66.861 1.00 15.87 77 VAL B O 1
ATOM 3374 N N . SER B 1 78 ? 3.703 45.071 66.014 1.00 14.38 78 SER B N 1
ATOM 3375 C CA . SER B 1 78 ? 2.770 46.042 65.488 1.00 16.29 78 SER B CA 1
ATOM 3376 C C . SER B 1 78 ? 2.312 47.026 66.569 1.00 17.15 78 SER B C 1
ATOM 3377 O O . SER B 1 78 ? 2.170 48.208 66.280 1.00 20.14 78 SER B O 1
ATOM 3385 N N . GLU B 1 79 ? 2.097 46.559 67.797 1.00 17.75 79 GLU B N 1
ATOM 3386 C CA . GLU B 1 79 ? 1.672 47.433 68.884 1.00 18.17 79 GLU B CA 1
ATOM 3387 C C . GLU B 1 79 ? 2.739 48.468 69.253 1.00 17.62 79 GLU B C 1
ATOM 3388 O O . GLU B 1 79 ? 2.366 49.443 69.875 1.00 22.19 79 GLU B O 1
ATOM 3400 N N . MET B 1 80 ? 3.993 48.190 68.945 1.00 18.13 80 MET B N 1
ATOM 3401 C CA A MET B 1 80 ? 5.066 49.040 69.431 0.50 19.56 80 MET B CA 1
ATOM 3402 C CA B MET B 1 80 ? 5.182 48.858 69.424 0.50 18.33 80 MET B CA 1
ATOM 3403 C C . MET B 1 80 ? 5.925 49.709 68.396 1.00 22.68 80 MET B C 1
ATOM 3404 O O . MET B 1 80 ? 6.982 50.237 68.705 1.00 39.31 80 MET B O 1
ATOM 3430 N N . THR B 1 81 ? 5.510 49.790 67.195 1.00 20.73 81 THR B N 1
ATOM 3431 C CA . THR B 1 81 ? 6.349 50.465 66.198 1.00 19.44 81 THR B CA 1
ATOM 3432 C C . THR B 1 81 ? 5.598 51.680 65.685 1.00 20.03 81 THR B C 1
ATOM 3433 O O . THR B 1 81 ? 4.377 51.675 65.705 1.00 21.20 81 THR B O 1
ATOM 3444 N N . ASP B 1 82 ? 6.334 52.675 65.204 1.00 22.68 82 ASP B N 1
ATOM 3445 C CA . ASP B 1 82 ? 5.714 53.780 64.500 1.00 26.68 82 ASP B CA 1
ATOM 3446 C C . ASP B 1 82 ? 5.469 53.466 63.033 1.00 24.85 82 ASP B C 1
ATOM 3447 O O . ASP B 1 82 ? 4.788 54.224 62.328 1.00 30.75 82 ASP B O 1
ATOM 3456 N N . LYS B 1 83 ? 6.055 52.330 62.614 1.00 20.22 83 LYS B N 1
ATOM 3457 C CA . LYS B 1 83 ? 5.802 51.963 61.218 1.00 20.67 83 LYS B CA 1
ATOM 3458 C C . LYS B 1 83 ? 4.392 51.487 61.094 1.00 18.67 83 LYS B C 1
ATOM 3459 O O . LYS B 1 83 ? 3.759 51.110 62.047 1.00 21.85 83 LYS B O 1
ATOM 3478 N N . GLU B 1 84 ? 3.924 51.523 59.853 1.00 16.80 84 GLU B N 1
ATOM 3479 C CA . GLU B 1 84 ? 2.606 51.033 59.612 1.00 17.27 84 GLU B CA 1
ATOM 3480 C C . GLU B 1 84 ? 2.746 49.661 58.992 1.00 15.66 84 GLU B C 1
ATOM 3481 O O . GLU B 1 84 ? 3.106 49.568 57.831 1.00 15.87 84 GLU B O 1
ATOM 3493 N N . LEU B 1 85 ? 2.478 48.619 59.772 1.00 15.32 85 LEU B N 1
ATOM 3494 C CA . LEU B 1 85 ? 2.498 47.248 59.294 1.00 13.63 85 LEU B CA 1
ATOM 3495 C C . LEU B 1 85 ? 1.133 46.875 58.742 1.00 14.15 85 LEU B C 1
ATOM 3496 O O . LEU B 1 85 ? 0.096 47.114 59.369 1.00 19.87 85 LEU B O 1
ATOM 3512 N N . THR B 1 86 ? 1.158 46.195 57.610 1.00 10.80 86 THR B N 1
ATOM 3513 C CA . THR B 1 86 ? 0.007 45.477 57.120 1.00 12.07 86 THR B CA 1
ATOM 3514 C C . THR B 1 86 ? 0.413 44.000 57.093 1.00 11.47 86 THR B C 1
ATOM 3515 O O . THR B 1 86 ? 1.224 43.622 56.262 1.00 14.00 86 THR B O 1
ATOM 3526 N N . ILE B 1 87 ? -0.159 43.202 57.962 1.00 10.23 87 ILE B N 1
ATOM 3527 C CA . ILE B 1 87 ? 0.157 41.796 58.086 1.00 9.73 87 ILE B CA 1
ATOM 3528 C C . ILE B 1 87 ? -0.854 41.049 57.226 1.00 10.45 87 ILE B C 1
ATOM 3529 O O . ILE B 1 87 ? -2.063 41.184 57.379 1.00 14.16 87 ILE B O 1
ATOM 3545 N N . PHE B 1 88 ? -0.348 40.238 56.314 1.00 8.65 88 PHE B N 1
ATOM 3546 C CA . PHE B 1 88 ? -1.241 39.492 55.451 1.00 8.52 88 PHE B CA 1
ATOM 3547 C C . PHE B 1 88 ? -1.276 38.020 55.804 1.00 7.84 88 PHE B C 1
ATOM 3548 O O . PHE B 1 88 ? -0.249 37.363 55.879 1.00 9.24 88 PHE B O 1
ATOM 3565 N N . ASN B 1 89 ? -2.508 37.515 55.970 1.00 9.80 89 ASN B N 1
ATOM 3566 C CA . ASN B 1 89 ? -2.702 36.084 56.236 1.00 9.68 89 ASN B CA 1
ATOM 3567 C C . ASN B 1 89 ? -2.767 35.330 54.914 1.00 8.74 89 ASN B C 1
ATOM 3568 O O . ASN B 1 89 ? -3.820 34.842 54.507 1.00 11.10 89 ASN B O 1
ATOM 3579 N N . VAL B 1 90 ? -1.607 35.268 54.265 1.00 8.72 90 VAL B N 1
ATOM 3580 C CA . VAL B 1 90 ? -1.425 34.627 52.954 1.00 8.31 90 VAL B CA 1
ATOM 3581 C C . VAL B 1 90 ? -0.247 33.686 53.048 1.00 7.53 90 VAL B C 1
ATOM 3582 O O . VAL B 1 90 ? 0.561 33.784 53.958 1.00 7.96 90 VAL B O 1
ATOM 3595 N N . PRO B 1 91 ? -0.115 32.754 52.106 1.00 8.34 91 PRO B N 1
ATOM 3596 C CA . PRO B 1 91 ? 1.069 31.915 52.096 1.00 8.64 91 PRO B CA 1
ATOM 3597 C C . PRO B 1 91 ? 2.316 32.753 52.043 1.00 6.48 91 PRO B C 1
ATOM 3598 O O . PRO B 1 91 ? 2.365 33.716 51.278 1.00 7.84 91 PRO B O 1
ATOM 3609 N N . LEU B 1 92 ? 3.345 32.354 52.749 1.00 6.78 92 LEU B N 1
ATOM 3610 C CA . LEU B 1 92 ? 4.560 33.145 52.823 1.00 6.68 92 LEU B CA 1
ATOM 3611 C C . LEU B 1 92 ? 5.207 33.290 51.456 1.00 6.49 92 LEU B C 1
ATOM 3612 O O . LEU B 1 92 ? 5.529 34.418 51.034 1.00 6.80 92 LEU B O 1
ATOM 3628 N N . ILE B 1 93 ? 5.546 32.184 50.813 1.00 6.32 93 ILE B N 1
ATOM 3629 C CA . ILE B 1 93 ? 6.336 32.304 49.570 1.00 6.67 93 ILE B CA 1
ATOM 3630 C C . ILE B 1 93 ? 5.539 32.954 48.479 1.00 8.05 93 ILE B C 1
ATOM 3631 O O . ILE B 1 93 ? 5.941 33.941 47.884 1.00 9.18 93 ILE B O 1
ATOM 3647 N N . GLU B 1 94 ? 4.367 32.366 48.200 1.00 8.87 94 GLU B N 1
ATOM 3648 C CA . GLU B 1 94 ? 3.577 32.824 47.078 1.00 11.69 94 GLU B CA 1
ATOM 3649 C C . GLU B 1 94 ? 3.083 34.240 47.342 1.00 8.63 94 GLU B C 1
ATOM 3650 O O . GLU B 1 94 ? 3.066 35.055 46.421 1.00 9.91 94 GLU B O 1
ATOM 3662 N N . GLY B 1 95 ? 2.710 34.579 48.575 1.00 8.60 95 GLY B N 1
ATOM 3663 C CA . GLY B 1 95 ? 2.237 35.907 48.887 1.00 8.59 95 GLY B CA 1
ATOM 3664 C C . GLY B 1 95 ? 3.311 36.964 48.870 1.00 6.90 95 GLY B C 1
ATOM 3665 O O . GLY B 1 95 ? 3.191 38.010 48.241 1.00 7.45 95 GLY B O 1
ATOM 3669 N N . ALA B 1 96 ? 4.453 36.718 49.533 1.00 6.58 96 ALA B N 1
ATOM 3670 C CA . ALA B 1 96 ? 5.537 37.681 49.519 1.00 5.86 96 ALA B CA 1
ATOM 3671 C C . ALA B 1 96 ? 6.095 37.839 48.149 1.00 5.80 96 ALA B C 1
ATOM 3672 O O . ALA B 1 96 ? 6.486 38.966 47.740 1.00 6.14 96 ALA B O 1
ATOM 3679 N N . TYR B 1 97 ? 6.227 36.776 47.379 1.00 5.83 97 TYR B N 1
ATOM 3680 C CA . TYR B 1 97 ? 6.760 36.862 46.025 1.00 5.68 97 TYR B CA 1
ATOM 3681 C C . TYR B 1 97 ? 5.842 37.696 45.130 1.00 6.00 97 TYR B C 1
ATOM 3682 O O . TYR B 1 97 ? 6.295 38.593 44.408 1.00 7.34 97 TYR B O 1
ATOM 3700 N N . THR B 1 98 ? 4.533 37.406 45.198 1.00 6.80 98 THR B N 1
ATOM 3701 C CA . THR B 1 98 ? 3.584 38.152 44.365 1.00 7.75 98 THR B CA 1
ATOM 3702 C C . THR B 1 98 ? 3.604 39.612 44.726 1.00 6.97 98 THR B C 1
ATOM 3703 O O . THR B 1 98 ? 3.641 40.511 43.897 1.00 7.93 98 THR B O 1
ATOM 3714 N N . ALA B 1 99 ? 3.556 39.919 46.025 1.00 6.71 99 ALA B N 1
ATOM 3715 C CA . ALA B 1 99 ? 3.559 41.298 46.472 1.00 6.75 99 ALA B CA 1
ATOM 3716 C C . ALA B 1 99 ? 4.817 42.028 46.051 1.00 6.11 99 ALA B C 1
ATOM 3717 O O . ALA B 1 99 ? 4.798 43.203 45.654 1.00 7.20 99 ALA B O 1
ATOM 3724 N N . SER B 1 100 ? 5.949 41.370 46.189 1.00 5.93 100 SER B N 1
ATOM 3725 C CA . SER B 1 100 ? 7.237 41.947 45.864 1.00 6.13 100 SER B CA 1
ATOM 3726 C C . SER B 1 100 ? 7.326 42.269 44.374 1.00 6.21 100 SER B C 1
ATOM 3727 O O . SER B 1 100 ? 7.802 43.333 44.005 1.00 7.45 100 SER B O 1
ATOM 3735 N N . ALA B 1 101 ? 6.893 41.327 43.540 1.00 7.17 101 ALA B N 1
ATOM 3736 C CA . ALA B 1 101 ? 6.972 41.565 42.109 1.00 7.86 101 ALA B CA 1
ATOM 3737 C C . ALA B 1 101 ? 6.077 42.708 41.709 1.00 6.97 101 ALA B C 1
ATOM 3738 O O . ALA B 1 101 ? 6.463 43.569 40.901 1.00 8.84 101 ALA B O 1
ATOM 3745 N N . LEU B 1 102 ? 4.873 42.793 42.265 1.00 7.59 102 LEU B N 1
ATOM 3746 C CA . LEU B 1 102 ? 3.948 43.893 41.985 1.00 7.64 102 LEU B CA 1
ATOM 3747 C C . LEU B 1 102 ? 4.519 45.209 42.446 1.00 7.87 102 LEU B C 1
ATOM 3748 O O . LEU B 1 102 ? 4.445 46.221 41.732 1.00 8.66 102 LEU B O 1
ATOM 3764 N N . LEU B 1 103 ? 5.068 45.224 43.660 1.00 7.46 103 LEU B N 1
ATOM 3765 C CA . LEU B 1 103 ? 5.653 46.457 44.190 1.00 7.42 103 LEU B CA 1
ATOM 3766 C C . LEU B 1 103 ? 6.801 46.924 43.305 1.00 7.25 103 LEU B C 1
ATOM 3767 O O . LEU B 1 103 ? 6.901 48.104 42.933 1.00 8.75 103 LEU B O 1
ATOM 3783 N N . GLU B 1 104 ? 7.666 46.004 42.920 1.00 7.87 104 GLU B N 1
ATOM 3784 C CA . GLU B 1 104 ? 8.771 46.322 42.014 1.00 8.47 104 GLU B CA 1
ATOM 3785 C C . GLU B 1 104 ? 8.267 46.924 40.697 1.00 8.45 104 GLU B C 1
ATOM 3786 O O . GLU B 1 104 ? 8.883 47.834 40.154 1.00 9.89 104 GLU B O 1
ATOM 3798 N N . ALA B 1 105 ? 7.186 46.407 40.171 1.00 8.58 105 ALA B N 1
ATOM 3799 C CA . ALA B 1 105 ? 6.633 46.840 38.892 1.00 9.31 105 ALA B CA 1
ATOM 3800 C C . ALA B 1 105 ? 5.969 48.192 39.011 1.00 10.77 105 ALA B C 1
ATOM 3801 O O . ALA B 1 105 ? 5.601 48.752 37.977 1.00 14.06 105 ALA B O 1
ATOM 3808 N N . GLY B 1 106 ? 5.775 48.746 40.188 1.00 11.12 106 GLY B N 1
ATOM 3809 C CA . GLY B 1 106 ? 5.123 49.987 40.453 1.00 11.27 106 GLY B CA 1
ATOM 3810 C C . GLY B 1 106 ? 3.664 49.928 40.765 1.00 11.20 106 GLY B C 1
ATOM 3811 O O . GLY B 1 106 ? 2.994 50.974 40.701 1.00 13.71 106 GLY B O 1
ATOM 3815 N N . ALA B 1 107 ? 3.118 48.766 41.086 1.00 11.38 107 ALA B N 1
ATOM 3816 C CA . ALA B 1 107 ? 1.703 48.658 41.415 1.00 11.99 107 ALA B CA 1
ATOM 3817 C C . ALA B 1 107 ? 1.416 49.496 42.635 1.00 12.06 107 ALA B C 1
ATOM 3818 O O . ALA B 1 107 ? 2.245 49.650 43.512 1.00 12.99 107 ALA B O 1
ATOM 3825 N N . THR B 1 108 ? 0.176 50.029 42.713 1.00 13.34 108 THR B N 1
ATOM 3826 C CA . THR B 1 108 ? -0.207 50.725 43.934 1.00 14.45 108 THR B CA 1
ATOM 3827 C C . THR B 1 108 ? -0.493 49.752 45.051 1.00 12.91 108 THR B C 1
ATOM 3828 O O . THR B 1 108 ? -0.720 48.565 44.881 1.00 12.16 108 THR B O 1
ATOM 3839 N N . PHE B 1 109 ? -0.536 50.325 46.223 1.00 14.63 109 PHE B N 1
ATOM 3840 C CA . PHE B 1 109 ? -0.861 49.503 47.417 1.00 14.35 109 PHE B CA 1
ATOM 3841 C C . PHE B 1 109 ? -2.224 48.867 47.304 1.00 14.41 109 PHE B C 1
ATOM 3842 O O . PHE B 1 109 ? -2.429 47.695 47.611 1.00 13.54 109 PHE B O 1
ATOM 3859 N N . GLU B 1 110 ? -3.215 49.612 46.839 1.00 16.36 110 GLU B N 1
ATOM 3860 C CA . GLU B 1 110 ? -4.546 49.074 46.636 1.00 16.91 110 GLU B CA 1
ATOM 3861 C C . GLU B 1 110 ? -4.545 47.928 45.665 1.00 15.00 110 GLU B C 1
ATOM 3862 O O . GLU B 1 110 ? -5.222 46.919 45.856 1.00 16.46 110 GLU B O 1
ATOM 3874 N N . ALA B 1 111 ? -3.793 47.975 44.598 1.00 14.86 111 ALA B N 1
ATOM 3875 C CA . ALA B 1 111 ? -3.656 46.938 43.570 1.00 14.37 111 ALA B CA 1
ATOM 3876 C C . ALA B 1 111 ? -3.020 45.704 44.183 1.00 12.24 111 ALA B C 1
ATOM 3877 O O . ALA B 1 111 ? -3.469 44.589 43.920 1.00 13.71 111 ALA B O 1
ATOM 3884 N N . ILE B 1 112 ? -2.011 45.896 45.003 1.00 11.70 112 ILE B N 1
ATOM 3885 C CA . ILE B 1 112 ? -1.325 44.776 45.679 1.00 10.28 112 ILE B CA 1
ATOM 3886 C C . ILE B 1 112 ? -2.283 44.100 46.653 1.00 10.75 112 ILE B C 1
ATOM 3887 O O . ILE B 1 112 ? -2.423 42.888 46.660 1.00 10.59 112 ILE B O 1
ATOM 3903 N N . LYS B 1 113 ? -2.984 44.919 47.422 1.00 11.58 113 LYS B N 1
ATOM 3904 C CA . LYS B 1 113 ? -3.966 44.358 48.398 1.00 12.78 113 LYS B CA 1
ATOM 3905 C C . LYS B 1 113 ? -5.029 43.550 47.676 1.00 13.94 113 LYS B C 1
ATOM 3906 O O . LYS B 1 113 ? -5.422 42.481 48.128 1.00 14.06 113 LYS B O 1
ATOM 3925 N N . GLU B 1 114 ? -5.491 44.025 46.531 1.00 14.94 114 GLU B N 1
ATOM 3926 C CA . GLU B 1 114 ? -6.520 43.343 45.782 1.00 16.44 114 GLU B CA 1
ATOM 3927 C C . GLU B 1 114 ? -6.056 41.969 45.352 1.00 14.16 114 GLU B C 1
ATOM 3928 O O . GLU B 1 114 ? -6.805 40.982 45.399 1.00 15.35 114 GLU B O 1
ATOM 3940 N N . GLN B 1 115 ? -4.777 41.893 44.936 1.00 12.50 115 GLN B N 1
ATOM 3941 C CA . GLN B 1 115 ? -4.267 40.587 44.552 1.00 12.51 115 GLN B CA 1
ATOM 3942 C C . GLN B 1 115 ? -4.044 39.707 45.781 1.00 10.76 115 GLN B C 1
ATOM 3943 O O . GLN B 1 115 ? -4.384 38.492 45.758 1.00 11.87 115 GLN B O 1
ATOM 3957 N N . LEU B 1 116 ? -3.552 40.271 46.849 1.00 9.59 116 LEU B N 1
ATOM 3958 C CA . LEU B 1 116 ? -3.297 39.444 48.042 1.00 9.89 116 LEU B CA 1
ATOM 3959 C C . LEU B 1 116 ? -4.573 38.949 48.695 1.00 9.60 116 LEU B C 1
ATOM 3960 O O . LEU B 1 116 ? -4.613 37.866 49.302 1.00 11.64 116 LEU B O 1
ATOM 3976 N N . GLU B 1 117 ? -5.654 39.720 48.566 1.00 10.21 117 GLU B N 1
ATOM 3977 C CA A GLU B 1 117 ? -6.965 39.320 49.094 0.50 10.69 117 GLU B CA 1
ATOM 3978 C CA B GLU B 1 117 ? -6.908 39.247 49.194 0.50 11.49 117 GLU B CA 1
ATOM 3979 C C . GLU B 1 117 ? -7.410 37.993 48.515 1.00 10.48 117 GLU B C 1
ATOM 3980 O O . GLU B 1 117 ? -8.085 37.175 49.156 1.00 11.67 117 GLU B O 1
ATOM 4002 N N . LYS B 1 118 ? -7.020 37.739 47.279 1.00 10.90 118 LYS B N 1
ATOM 4003 C CA . LYS B 1 118 ? -7.382 36.517 46.584 1.00 11.53 118 LYS B CA 1
ATOM 4004 C C . LYS B 1 118 ? -6.666 35.296 47.164 1.00 12.01 118 LYS B C 1
ATOM 4005 O O . LYS B 1 118 ? -7.080 34.167 46.861 1.00 14.86 118 LYS B O 1
ATOM 4024 N N . MET B 1 119 ? -5.652 35.544 47.986 1.00 11.86 119 MET B N 1
ATOM 4025 C CA . MET B 1 119 ? -4.773 34.499 48.509 1.00 15.22 119 MET B CA 1
ATOM 4026 C C . MET B 1 119 ? -4.934 34.288 49.998 1.00 13.93 119 MET B C 1
ATOM 4027 O O . MET B 1 119 ? -4.154 33.522 50.559 1.00 14.23 119 MET B O 1
ATOM 4041 N N . LEU B 1 120 ? -5.886 34.919 50.649 1.00 12.63 120 LEU B N 1
ATOM 4042 C CA . LEU B 1 120 ? -6.042 34.824 52.093 1.00 13.34 120 LEU B CA 1
ATOM 4043 C C . LEU B 1 120 ? -6.347 33.370 52.373 1.00 15.55 120 LEU B C 1
ATOM 4044 O O . LEU B 1 120 ? -7.157 32.733 51.738 1.00 19.74 120 LEU B O 1
ATOM 4060 N N . ILE B 1 121 ? -5.661 32.867 53.382 1.00 18.70 121 ILE B N 1
ATOM 4061 C CA . ILE B 1 121 ? -5.873 31.507 53.852 1.00 20.57 121 ILE B CA 1
ATOM 4062 C C . ILE B 1 121 ? -5.915 31.544 55.361 1.00 19.68 121 ILE B C 1
ATOM 4063 O O . ILE B 1 121 ? -5.448 32.476 56.049 1.00 20.56 121 ILE B O 1
ATOM 4079 N N . GLU B 1 122 ? -6.449 30.488 55.947 1.00 24.36 122 GLU B N 1
ATOM 4080 C CA . GLU B 1 122 ? -6.402 30.287 57.391 1.00 28.09 122 GLU B CA 1
ATOM 4081 C C . GLU B 1 122 ? -4.995 29.873 57.861 1.00 25.72 122 GLU B C 1
ATOM 4082 O O . GLU B 1 122 ? -4.568 28.835 57.340 1.00 48.12 122 GLU B O 1
ATOM 4094 N N . LYS B 1 123 ? -4.410 30.651 58.768 1.00 21.45 12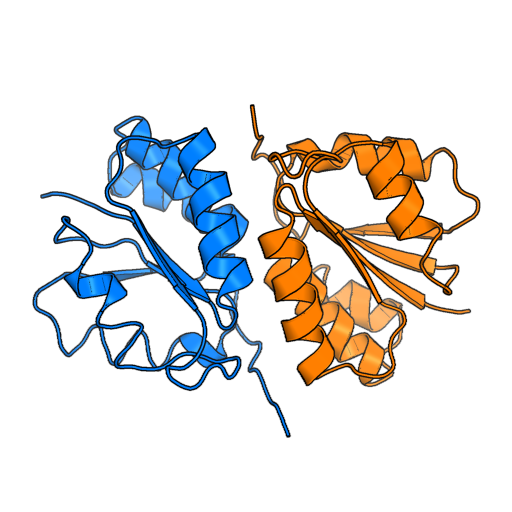3 LYS B N 1
ATOM 4095 C CA . LYS B 1 123 ? -3.025 30.407 59.196 1.00 20.56 123 LYS B CA 1
ATOM 4096 C C . LYS B 1 123 ? -3.033 29.832 60.628 1.00 22.60 123 LYS B C 1
ATOM 4097 O O . LYS B 1 123 ? -2.661 30.445 61.627 1.00 30.81 123 LYS B O 1
ATOM 4116 N N . ARG B 1 124 ? -3.449 28.589 60.734 1.00 27.55 124 ARG B N 1
ATOM 4117 C CA . ARG B 1 124 ? -3.729 27.704 61.837 1.00 32.32 124 ARG B CA 1
ATOM 4118 C C . ARG B 1 124 ? -2.584 26.860 62.349 1.00 35.86 124 ARG B C 1
ATOM 4119 O O . ARG B 1 124 ? -2.604 26.369 63.482 1.00 37.62 124 ARG B O 1
ATOM 4140 N N . SER B 1 125 ? -1.620 26.631 61.467 1.00 29.73 125 SER B N 1
ATOM 4141 C CA . SER B 1 125 ? -0.477 25.802 61.819 1.00 34.69 125 SER B CA 1
ATOM 4142 C C . SER B 1 125 ? 0.386 26.510 62.870 1.00 32.77 125 SER B C 1
ATOM 4143 O O . SER B 1 125 ? 0.567 27.713 62.893 1.00 29.01 125 SER B O 1
ATOM 4151 N N . HIS B 1 126 ? 0.899 25.619 63.738 1.00 28.43 126 HIS B N 1
ATOM 4152 C CA . HIS B 1 126 ? 1.754 26.027 64.796 1.00 33.42 126 HIS B CA 1
ATOM 4153 C C . HIS B 1 126 ? 2.942 25.052 64.835 1.00 32.71 126 HIS B C 1
ATOM 4154 O O . HIS B 1 126 ? 2.836 23.870 64.553 0.00 27.03 126 HIS B O 1
ATOM 4168 N N . HIS B 1 127 ? 4.048 25.677 65.219 1.00 27.09 127 HIS B N 1
ATOM 4169 C CA . HIS B 1 127 ? 5.299 25.092 65.605 1.00 23.64 127 HIS B CA 1
ATOM 4170 C C . HIS B 1 127 ? 5.266 25.011 67.138 1.00 28.92 127 HIS B C 1
ATOM 4171 O O . HIS B 1 127 ? 4.765 25.932 67.796 1.00 34.28 127 HIS B O 1
ATOM 4185 N N . HIS B 1 128 ? 5.757 23.895 67.646 1.00 35.04 128 HIS B N 1
ATOM 4186 C CA . HIS B 1 128 ? 5.940 23.531 69.033 1.00 37.13 128 HIS B CA 1
ATOM 4187 C C . HIS B 1 128 ? 7.419 23.546 69.399 1.00 42.19 128 HIS B C 1
ATOM 4188 O O . HIS B 1 128 ? 8.078 22.087 68.154 1.00 66.89 128 HIS B O 1
#

Organism: Lactococcus lactis subsp. lactis (strain IL1403) (NCBI:txid272623)

Secondary structure (DSSP, 8-state):
--EEEEEEES-HHHHHHHHHHHHTT-SSS-EEEEES-TTS-SS--HHHHHHHHHHSS-SEEEEEESSGGGHHHHHHHHHT-SSEEEE--S-HHHHHHHHHHHHHTT--HHHHHHHHGGG-----------/--EEEEEEES-HHHHHHHHHHHHTT-SSSEEEEEES-TTS-S---HHHHHHHHHHSS-SEEEEEESSGGGHHHHHHHHHH-SSEEEE--S-HHHHHHHHHHHHHHT--HHHHHHHHHTT---------

Nearest PDB structures (foldseek):
  3ct6-assembly1_B  TM=1.000E+00  e=8.060E-26  Lactococcus lactis
  3cr3-assembly1_C  TM=9.934E-01  e=3.847E-22  unclassified
  3b48-assembly2_D  TM=8.718E-01  e=2.275E-07  Enterococcus faecalis V583
  6w6b-assembly1_A-2  TM=7.109E-01  e=1.969E-04  Staphylococcus aureus
  3gx1-assembly1_B  TM=7.592E-01  e=1.961E-03  Listeria innocua Clip11262